Protein AF-A0A7W8JXX9-F1 (afdb_monomer_lite)

pLDDT: mean 83.26, std 14.9, range [37.09, 98.31]

Organism: NCBI:txid662880

InterPro domains:
  IPR000524 Transcription regulator HTH, GntR [PF00392] (3-64)
  IPR000524 Transcription regulator HTH, GntR [PS50949] (1-67)
  IPR000524 Transcription regulator HTH, GntR [SM00345] (5-64)
  IPR000524 Transcription regulator HTH, GntR [cd07377] (3-64)
  IPR008920 Transcription regulator FadR/GntR, C-terminal [G3DSA:1.20.120.530] (74-220)
  IPR008920 Transcription regulator FadR/GntR, C-terminal [SSF48008] (89-216)
  IPR011711 GntR, C-terminal [PF07729] (91-213)
  IPR011711 GntR, C-terminal [SM00895] (89-214)
  IPR036388 Winged helix-like DNA-binding domain superfamily [G3DSA:1.10.10.10] (1-64)
  IPR036390 Winged helix DNA-binding domain superfamily [SSF46785] (3-68)

Secondary structure (DSSP, 8-state):
-HHHHHHHHHHHHHTTSS-TTPEEPPHHHHHHHTTS-HHHHHHHHHHHHHTTSEEEETTTEEEEPP--SS-HHHHHHHS---SHHHHHHHHHHHHHHHHHHHHHHHHH--HHHHHHHHHHHHHHHTTTT-HHHHHHHHHHHHHHHHHHHT-HHHHHHHHHHHHHHHHHHHHHHHHHHHTTTHHHHHHHHHHHHHHHHHT-HHHHHHHHHHHHHHHHHTSHHHHHTT----------HHHHHHHHHHHHHHHGGGHHHHHHHHHHHTT--GGG--HHHHHHHHHHHHHHS-GGGHHHHHHHHHHHHHHHS--

Foldseek 3Di:
DLVVLLVVVLVCDVVVVDDAFDFDDALVVSCVVVVHDSVSVVSSLVVCVVLVQWDADVPPGIGGHPCPLLGSSLCVVLVQPPDLVSVVVLLVVVLVLLLLLLLLLLPQADPVLLVVLVVLLVQLVVCLPPLLSNLVSVLVNSLSSNVSSVDPVSSSVSSSCSNSVSLLSSLQSVVCSVVVVSVVLSVLSVQLSVCSVVSNSVSNSVSVVVNSVSSVLVCSSVVSNVDPPPLQAALAVVLVVLQLVLVCVQPNPCSVVLQQVLQVVVVHDNRSDHLSCLVPSLVSSLVVDDPVRNVVSVVSSVVSNCVRPND

Sequence (311 aa):
MGEHIARHIQGLLVSGQISPGDYLPSQRELAARYGTSVAAVREAISILSAAGVLDARPGRGTVVLPVSEQAPSINLWMGVVHNEAEALAFLDTRRLLEHYTIAHAVTNASAEQRAGLLRLLEKLRQTRAEPEAFVQADLQLHHAIAQAAGNPVVLRLLEALRIPLANVMRAAIGELMSQGHFDSVYAVHEEIVRSILNGDVPQATDAFDRMLAQTIEDGALGRALGRPEDAEPALGPEFSEDLHWNLTRLIGPMADVLIPETAAELGLDVGSMTRRHLSRYLPHLSHHLPAAKRDEWRALSELLLRRYAPD

Structure (mmCIF, N/CA/C/O backbone):
data_AF-A0A7W8JXX9-F1
#
_entry.id   AF-A0A7W8JXX9-F1
#
loop_
_atom_site.group_PDB
_atom_site.id
_atom_site.type_symbol
_atom_site.label_atom_id
_atom_site.label_alt_id
_atom_site.label_comp_id
_atom_site.label_asym_id
_atom_site.label_entity_id
_atom_site.label_seq_id
_atom_site.pdbx_PDB_ins_code
_atom_site.Cartn_x
_atom_site.Cartn_y
_atom_site.Cartn_z
_atom_site.occupancy
_atom_site.B_iso_or_equiv
_atom_site.auth_seq_id
_atom_site.auth_comp_id
_atom_site.auth_asym_id
_atom_site.auth_atom_id
_atom_site.pdbx_PDB_model_num
ATOM 1 N N . MET A 1 1 ? -5.031 -13.286 -27.630 1.00 71.50 1 MET A N 1
ATOM 2 C CA . MET A 1 1 ? -6.332 -12.967 -28.281 1.00 71.50 1 MET A CA 1
ATOM 3 C C . MET A 1 1 ? -7.478 -13.060 -27.272 1.00 71.50 1 MET A C 1
ATOM 5 O O . MET A 1 1 ? -8.281 -12.133 -27.231 1.00 71.50 1 MET A O 1
ATOM 9 N N . GLY A 1 2 ? -7.538 -14.097 -26.422 1.00 74.56 2 GLY A N 1
ATOM 10 C CA . GLY A 1 2 ? -8.542 -14.196 -25.355 1.00 74.56 2 GLY A CA 1
ATOM 11 C C . GLY A 1 2 ? -8.542 -13.024 -24.370 1.00 74.56 2 GLY A C 1
ATOM 12 O O . GLY A 1 2 ? -9.609 -12.525 -24.034 1.00 74.56 2 GLY A O 1
ATOM 13 N N . GLU A 1 3 ? -7.379 -12.481 -24.004 1.00 73.88 3 GLU A N 1
ATOM 14 C CA . GLU A 1 3 ? -7.282 -11.291 -23.136 1.00 73.88 3 GLU A CA 1
ATOM 15 C C . GLU A 1 3 ? -7.994 -10.047 -23.697 1.00 73.88 3 GLU A C 1
ATOM 17 O O . GLU A 1 3 ? -8.591 -9.271 -22.956 1.00 73.88 3 GLU A O 1
ATOM 22 N N . HIS A 1 4 ? -7.961 -9.837 -25.018 1.00 77.44 4 HIS A N 1
ATOM 23 C CA . HIS A 1 4 ? -8.657 -8.709 -25.646 1.00 77.44 4 HIS A CA 1
ATOM 24 C C . HIS A 1 4 ? -10.181 -8.886 -25.584 1.00 77.44 4 HIS A C 1
ATOM 26 O O . HIS A 1 4 ? -10.917 -7.939 -25.318 1.00 77.44 4 HIS A O 1
ATOM 32 N N . ILE A 1 5 ? -10.656 -10.117 -25.790 1.00 87.88 5 ILE A N 1
ATOM 33 C CA . ILE A 1 5 ? -12.078 -10.463 -25.693 1.00 87.88 5 ILE A CA 1
ATOM 34 C C . ILE A 1 5 ? -12.553 -10.328 -24.241 1.00 87.88 5 ILE A C 1
ATOM 36 O O . ILE A 1 5 ? -13.620 -9.766 -24.003 1.00 87.88 5 ILE A O 1
ATOM 40 N N . ALA A 1 6 ? -11.743 -10.775 -23.276 1.00 79.56 6 ALA A N 1
ATOM 41 C CA . ALA A 1 6 ? -12.022 -10.607 -21.855 1.00 79.56 6 ALA A CA 1
ATOM 42 C C . ALA A 1 6 ? -12.191 -9.121 -21.504 1.00 79.56 6 ALA A C 1
ATOM 44 O O . ALA A 1 6 ? -13.228 -8.750 -20.959 1.00 79.56 6 ALA A O 1
ATOM 45 N N . ARG A 1 7 ? -11.251 -8.262 -21.924 1.00 73.81 7 ARG A N 1
ATOM 46 C CA . ARG A 1 7 ? -11.337 -6.802 -21.734 1.00 73.81 7 ARG A CA 1
ATOM 47 C C . ARG A 1 7 ? -12.597 -6.190 -22.327 1.00 73.81 7 ARG A C 1
ATOM 49 O O . ARG A 1 7 ? -13.240 -5.359 -21.694 1.00 73.81 7 ARG A O 1
ATOM 56 N N . HIS A 1 8 ? -12.981 -6.605 -23.530 1.00 82.50 8 HIS A N 1
ATOM 57 C CA . HIS A 1 8 ? -14.197 -6.086 -24.142 1.00 82.50 8 HIS A CA 1
ATOM 58 C C . HIS A 1 8 ? -15.446 -6.477 -23.338 1.00 82.50 8 HIS A C 1
ATOM 60 O O . HIS A 1 8 ? -16.274 -5.618 -23.051 1.00 82.50 8 HIS A O 1
ATOM 66 N N . ILE A 1 9 ? -15.570 -7.744 -22.925 1.00 82.56 9 ILE A N 1
ATOM 67 C CA . ILE A 1 9 ? -16.696 -8.217 -22.099 1.00 82.56 9 ILE A CA 1
ATOM 68 C C . ILE A 1 9 ? -16.748 -7.461 -20.761 1.00 82.56 9 ILE A C 1
ATOM 70 O O . ILE A 1 9 ? -17.827 -7.081 -20.313 1.00 82.56 9 ILE A O 1
ATOM 74 N N . GLN A 1 10 ? -15.597 -7.169 -20.153 1.00 71.94 10 GLN A N 1
ATOM 75 C CA . GLN A 1 10 ? -15.519 -6.323 -18.957 1.00 71.94 10 GLN A CA 1
ATOM 76 C C . GLN A 1 10 ? -16.019 -4.900 -19.225 1.00 71.94 10 GLN A C 1
ATOM 78 O O . GLN A 1 10 ? -16.790 -4.364 -18.434 1.00 71.94 10 GLN A O 1
ATOM 83 N N . GLY A 1 11 ? -15.644 -4.301 -20.358 1.00 65.19 11 GLY A N 1
ATOM 84 C CA . GLY A 1 11 ? -16.142 -2.987 -20.770 1.00 65.19 11 GLY A CA 1
ATOM 85 C C . GLY A 1 11 ? -17.666 -2.945 -20.937 1.00 65.19 11 GLY A C 1
ATOM 86 O O . GLY A 1 11 ? -18.304 -1.960 -20.562 1.00 65.19 11 GLY A O 1
ATOM 87 N N . LEU A 1 12 ? -18.277 -4.029 -21.428 1.00 75.25 12 LEU A N 1
ATOM 88 C CA . LEU A 1 12 ? -19.738 -4.161 -21.510 1.00 75.25 12 LEU A CA 1
ATOM 89 C C . LEU A 1 12 ? -20.390 -4.175 -20.120 1.00 75.25 12 LEU A C 1
ATOM 91 O O . LEU A 1 12 ? -21.445 -3.573 -19.937 1.00 75.25 12 LEU A O 1
ATOM 95 N N . LEU A 1 13 ? -19.757 -4.823 -19.139 1.00 69.31 13 LEU A N 1
ATOM 96 C CA . LEU A 1 13 ? -20.237 -4.848 -17.755 1.00 69.31 13 LEU A CA 1
ATOM 97 C C . LEU A 1 13 ? -20.135 -3.462 -17.104 1.00 69.31 13 LEU A C 1
ATOM 99 O O . LEU A 1 13 ? -21.085 -2.994 -16.486 1.00 69.31 13 LEU A O 1
ATOM 103 N N . VAL A 1 14 ? -19.005 -2.774 -17.292 1.00 55.81 14 VAL A N 1
ATOM 104 C CA . VAL A 1 14 ? -18.769 -1.423 -16.747 1.00 55.81 14 VAL A CA 1
ATOM 105 C C . VAL A 1 14 ? -19.726 -0.396 -17.350 1.00 55.81 14 VAL A C 1
ATOM 107 O O . VAL A 1 14 ? -20.238 0.466 -16.642 1.00 55.81 14 VAL A O 1
ATOM 110 N N . SER A 1 15 ? -19.994 -0.493 -18.652 1.00 58.75 15 SER A N 1
ATOM 111 C CA . SER A 1 15 ? -20.947 0.387 -19.338 1.00 58.75 15 SER A CA 1
ATOM 112 C C . SER A 1 15 ? -22.416 0.046 -19.056 1.00 58.75 15 SER A C 1
ATOM 114 O O . SER A 1 15 ? -23.298 0.768 -19.518 1.00 58.75 15 SER A O 1
ATOM 116 N N . GLY A 1 16 ? -22.693 -1.035 -18.317 1.00 62.38 16 GLY A N 1
ATOM 117 C CA . GLY A 1 16 ? -24.047 -1.494 -18.004 1.00 62.38 16 GLY A CA 1
ATOM 118 C C . GLY A 1 16 ? -24.787 -2.138 -19.180 1.00 62.38 16 GLY A C 1
ATOM 119 O O . GLY A 1 16 ? -25.996 -2.336 -19.104 1.00 62.38 16 GLY A O 1
ATOM 120 N N . GLN A 1 17 ? -24.091 -2.468 -20.273 1.00 68.31 17 GLN A N 1
ATOM 121 C CA . GLN A 1 17 ? -24.675 -3.173 -21.422 1.00 68.31 17 GLN A CA 1
ATOM 122 C C . GLN A 1 17 ? -24.951 -4.651 -21.127 1.00 68.31 17 GLN A C 1
ATOM 124 O O . GLN A 1 17 ? -25.807 -5.256 -21.769 1.00 68.31 17 GLN A O 1
ATOM 129 N N . ILE A 1 18 ? -24.224 -5.222 -20.167 1.00 78.00 18 ILE A N 1
ATOM 130 C CA . ILE A 1 18 ? -24.543 -6.498 -19.527 1.00 78.00 18 ILE A CA 1
ATOM 131 C C . ILE A 1 18 ? -24.568 -6.278 -18.015 1.00 78.00 18 ILE A C 1
ATOM 133 O O . ILE A 1 18 ? -23.777 -5.499 -17.484 1.00 78.00 18 ILE A O 1
ATOM 137 N N . SER A 1 19 ? -25.481 -6.948 -17.329 1.00 78.94 19 SER A N 1
ATOM 138 C CA . SER A 1 19 ? -25.710 -6.828 -15.892 1.00 78.94 19 SER A CA 1
ATOM 139 C C . SER A 1 19 ? -25.450 -8.146 -15.175 1.00 78.94 19 SER A C 1
ATOM 141 O O . SER A 1 19 ? -25.528 -9.221 -15.774 1.00 78.94 19 SER A O 1
ATOM 143 N N . PRO A 1 20 ? -25.162 -8.111 -13.866 1.00 77.50 20 PRO A N 1
ATOM 144 C CA . PRO A 1 20 ? -25.130 -9.334 -13.094 1.00 77.50 20 PRO A CA 1
ATOM 145 C C . PRO A 1 20 ? -26.444 -10.112 -13.144 1.00 77.50 20 PRO A C 1
ATOM 147 O O . PRO A 1 20 ? -27.524 -9.538 -13.034 1.00 77.50 20 PRO A O 1
ATOM 150 N N . GLY A 1 21 ? -26.337 -11.431 -13.280 1.00 81.31 21 GLY A N 1
ATOM 151 C CA . GLY A 1 21 ? -27.455 -12.332 -13.549 1.00 81.31 21 GLY A CA 1
ATOM 152 C C . GLY A 1 21 ? -27.705 -12.585 -15.038 1.00 81.31 21 GLY A C 1
ATOM 153 O O . GLY A 1 21 ? -28.361 -13.576 -15.365 1.00 81.31 21 GLY A O 1
ATOM 154 N N . ASP A 1 22 ? -27.149 -11.766 -15.937 1.00 87.81 22 ASP A N 1
ATOM 155 C CA . ASP A 1 22 ? -27.291 -11.976 -17.377 1.00 87.81 22 ASP A CA 1
ATOM 156 C C . ASP A 1 22 ? -26.494 -13.192 -17.849 1.00 87.81 22 ASP A C 1
ATOM 158 O O . ASP A 1 22 ? -25.410 -13.504 -17.351 1.00 87.81 22 ASP A O 1
ATOM 162 N N . TYR A 1 23 ? -27.014 -13.863 -18.872 1.00 92.12 23 TYR A N 1
ATOM 163 C CA . TYR A 1 23 ? -26.292 -14.917 -19.572 1.00 92.12 23 TYR A CA 1
ATOM 164 C C . TYR A 1 23 ? -25.574 -14.338 -20.785 1.00 92.12 23 TYR A C 1
ATOM 166 O O . TYR A 1 23 ? -26.173 -13.650 -21.613 1.00 92.12 23 TYR A O 1
ATOM 174 N N . LEU A 1 24 ? -24.292 -14.670 -20.927 1.00 92.88 24 LEU A N 1
ATOM 175 C CA . LEU A 1 24 ? -23.568 -14.384 -22.155 1.00 92.88 24 LEU A CA 1
ATOM 176 C C . LEU A 1 24 ? -24.083 -15.271 -23.302 1.00 92.88 24 LEU A C 1
ATOM 178 O O . LEU A 1 24 ? -24.476 -16.421 -23.065 1.00 92.88 24 LEU A O 1
ATOM 182 N N . PRO A 1 25 ? -24.011 -14.785 -24.558 1.00 92.69 25 PRO A N 1
ATOM 183 C CA . PRO A 1 25 ? -24.185 -15.628 -25.733 1.00 92.69 25 PRO A CA 1
ATOM 184 C C . PRO A 1 25 ? -23.254 -16.846 -25.694 1.00 92.69 25 PRO A C 1
ATOM 186 O O . PRO A 1 25 ? -22.202 -16.843 -25.047 1.00 92.69 25 PRO A O 1
ATOM 189 N N . SER A 1 26 ? -23.614 -17.897 -26.424 1.00 93.06 26 SER A N 1
ATOM 190 C CA . SER A 1 26 ? -22.803 -19.112 -26.477 1.00 93.06 26 SER A CA 1
ATOM 191 C C . SER A 1 26 ? -21.389 -18.830 -27.005 1.00 93.06 26 SER A C 1
ATOM 193 O O . SER A 1 26 ? -21.168 -17.910 -27.793 1.00 93.06 26 SER A O 1
ATOM 195 N N . GLN A 1 27 ? -20.414 -19.674 -26.644 1.00 92.75 27 GLN A N 1
ATOM 196 C CA . GLN A 1 27 ? -19.022 -19.506 -27.098 1.00 92.75 27 GLN A CA 1
ATOM 197 C C . GLN A 1 27 ? -18.899 -19.428 -28.629 1.00 92.75 27 GLN A C 1
ATOM 199 O O . GLN A 1 27 ? -18.034 -18.726 -29.144 1.00 92.75 27 GLN A O 1
ATOM 204 N N . ARG A 1 28 ? -19.774 -20.133 -29.359 1.00 92.25 28 ARG A N 1
ATOM 205 C CA . ARG A 1 28 ? -19.828 -20.102 -30.829 1.00 92.25 28 ARG A CA 1
ATOM 206 C C . ARG A 1 28 ? -20.366 -18.775 -31.361 1.00 92.25 28 ARG A C 1
ATOM 208 O O . ARG A 1 28 ? -19.813 -18.249 -32.319 1.00 92.25 28 ARG A O 1
ATOM 215 N N . GLU A 1 29 ? -21.403 -18.224 -30.738 1.00 91.75 29 GLU A N 1
ATOM 216 C CA . GLU A 1 29 ? -21.955 -16.918 -31.118 1.00 91.75 29 GLU A CA 1
ATOM 217 C C . GLU A 1 29 ? -20.986 -15.786 -30.797 1.00 91.75 29 GLU A C 1
ATOM 219 O O . GLU A 1 29 ? -20.781 -14.909 -31.628 1.00 91.75 29 GLU A O 1
ATOM 224 N N . LEU A 1 30 ? -20.345 -15.821 -29.627 1.00 93.12 30 LEU A N 1
ATOM 225 C CA . LEU A 1 30 ? -19.293 -14.868 -29.276 1.00 93.12 30 LEU A CA 1
ATOM 226 C C . LEU A 1 30 ? -18.124 -14.957 -30.261 1.00 93.12 30 LEU A C 1
ATOM 228 O O . LEU A 1 30 ? -17.647 -13.929 -30.727 1.00 93.12 30 LEU A O 1
ATOM 232 N N . ALA A 1 31 ? -17.704 -16.168 -30.639 1.00 93.44 31 ALA A N 1
ATOM 233 C CA . ALA A 1 31 ? -16.638 -16.356 -31.620 1.00 93.44 31 ALA A CA 1
ATOM 234 C C . ALA A 1 31 ? -17.000 -15.731 -32.977 1.00 93.44 31 ALA A C 1
ATOM 236 O O . ALA A 1 31 ? -16.177 -15.036 -33.568 1.00 93.44 31 ALA A O 1
ATOM 237 N N . ALA A 1 32 ? -18.249 -15.903 -33.424 1.00 92.81 32 ALA A N 1
ATOM 238 C CA . ALA A 1 32 ? -18.755 -15.272 -34.639 1.00 92.81 32 ALA A CA 1
ATOM 239 C C . ALA A 1 32 ? -18.818 -13.737 -34.523 1.00 92.81 32 ALA A C 1
ATOM 241 O O . ALA A 1 32 ? -18.376 -13.043 -35.433 1.00 92.81 32 ALA A O 1
ATOM 242 N N . ARG A 1 33 ? -19.308 -13.200 -33.395 1.00 91.44 33 ARG A N 1
ATOM 243 C CA . ARG A 1 33 ? -19.400 -11.748 -33.148 1.00 91.44 33 ARG A CA 1
ATOM 244 C C . ARG A 1 33 ? -18.032 -11.071 -33.110 1.00 91.44 33 ARG A C 1
ATOM 246 O O . ARG A 1 33 ? -17.887 -9.976 -33.637 1.00 91.44 33 ARG A O 1
ATOM 253 N N . TYR A 1 34 ? -17.042 -11.721 -32.504 1.00 87.56 34 TYR A N 1
ATOM 254 C CA . TYR A 1 34 ? -15.677 -11.202 -32.405 1.00 87.56 34 TYR A CA 1
ATOM 255 C C . TYR A 1 34 ? -14.788 -11.576 -33.600 1.00 87.56 34 TYR A C 1
ATOM 257 O O . TYR A 1 34 ? -13.618 -11.201 -33.611 1.00 87.56 34 TYR A O 1
ATOM 265 N N . GLY A 1 35 ? -15.298 -12.328 -34.583 1.00 91.19 35 GLY A N 1
ATOM 266 C CA . GLY A 1 35 ? -14.515 -12.774 -35.740 1.00 91.19 35 GLY A CA 1
ATOM 267 C C . GLY A 1 35 ? -13.288 -13.610 -35.356 1.00 91.19 35 GLY A C 1
ATOM 268 O O . GLY A 1 35 ? -12.218 -13.446 -35.935 1.00 91.19 35 GLY A O 1
ATOM 269 N N . THR A 1 36 ? -13.411 -14.470 -34.342 1.00 92.75 36 THR A N 1
ATOM 270 C CA . THR A 1 36 ? -12.286 -15.193 -33.723 1.00 92.75 36 THR A CA 1
ATOM 271 C C . THR A 1 36 ? -12.588 -16.681 -33.518 1.00 92.75 36 THR A C 1
ATOM 273 O O . THR A 1 36 ? -13.659 -17.173 -33.869 1.00 92.75 36 THR A O 1
ATOM 276 N N . SER A 1 37 ? -11.636 -17.434 -32.961 1.00 93.62 37 SER A N 1
ATOM 277 C CA . SER A 1 37 ? -11.814 -18.860 -32.680 1.00 93.62 37 SER A CA 1
ATOM 278 C C . SER A 1 37 ? -12.586 -19.097 -31.376 1.00 93.62 37 SER A C 1
ATOM 280 O O . SER A 1 37 ? -12.471 -18.352 -30.403 1.00 93.62 37 SER A O 1
ATOM 282 N N . VAL A 1 38 ? -13.327 -20.209 -31.310 1.00 93.62 38 V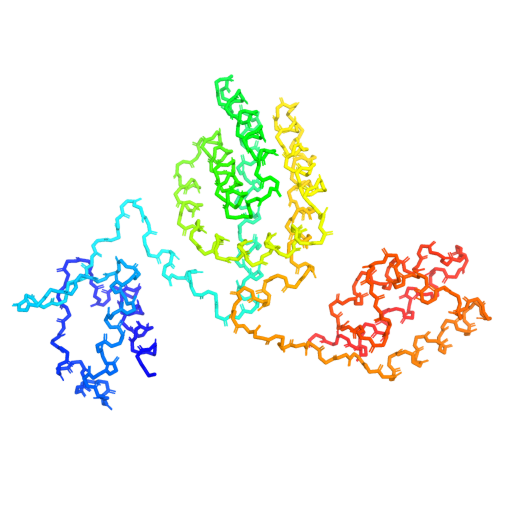AL A N 1
ATOM 283 C CA . VAL A 1 38 ? -13.994 -20.658 -30.069 1.00 93.62 38 VAL A CA 1
ATOM 284 C C . VAL A 1 38 ? -12.978 -20.894 -28.942 1.00 93.62 38 VAL A C 1
ATOM 286 O O . VAL A 1 38 ? -13.302 -20.703 -27.773 1.00 93.62 38 VAL A O 1
ATOM 289 N N . ALA A 1 39 ? -11.740 -21.268 -29.279 1.00 91.75 39 ALA A N 1
ATOM 290 C CA . ALA A 1 39 ? -10.662 -21.430 -28.308 1.00 91.75 39 ALA A CA 1
ATOM 291 C C . ALA A 1 39 ? -10.275 -20.097 -27.642 1.00 91.75 39 ALA A C 1
ATOM 293 O O . ALA A 1 39 ? -10.163 -20.055 -26.421 1.00 91.75 39 ALA A O 1
ATOM 294 N N . ALA A 1 40 ? -10.167 -19.004 -28.406 1.00 89.00 40 ALA A N 1
ATOM 295 C CA . ALA A 1 40 ? -9.877 -17.675 -27.858 1.00 89.00 40 ALA A CA 1
ATOM 296 C C . ALA A 1 40 ? -11.021 -17.144 -26.974 1.00 89.00 40 ALA A C 1
ATOM 298 O O . ALA A 1 40 ? -10.784 -16.517 -25.946 1.00 89.00 40 ALA A O 1
ATOM 299 N N . VAL A 1 41 ? -12.277 -17.436 -27.327 1.00 94.88 41 VAL A N 1
ATOM 300 C CA . VAL A 1 41 ? -13.429 -17.113 -26.466 1.00 94.88 41 VAL A CA 1
ATOM 301 C C . VAL A 1 41 ? -13.415 -17.942 -25.183 1.00 94.88 41 VAL A C 1
ATOM 303 O O . VAL A 1 41 ? -13.722 -17.428 -24.111 1.00 94.88 41 VAL A O 1
ATOM 306 N N . ARG A 1 42 ? -13.049 -19.226 -25.265 1.00 92.38 42 ARG A N 1
ATOM 307 C CA . ARG A 1 42 ? -12.919 -20.084 -24.083 1.00 92.38 42 ARG A CA 1
ATOM 308 C C . ARG A 1 42 ? -11.817 -19.588 -23.149 1.00 92.38 42 ARG A C 1
ATOM 310 O O . ARG A 1 42 ? -12.028 -19.589 -21.943 1.00 92.38 42 ARG A O 1
ATOM 317 N N . GLU A 1 43 ? -10.692 -19.144 -23.701 1.00 89.38 43 GLU A N 1
ATOM 318 C CA . GLU A 1 43 ? -9.616 -18.482 -22.957 1.00 89.38 43 GLU A CA 1
ATOM 319 C C . GLU A 1 43 ? -10.148 -17.235 -22.231 1.00 89.38 43 GLU A C 1
ATOM 321 O O . GLU A 1 43 ? -9.991 -17.127 -21.019 1.00 89.38 43 GLU A O 1
ATOM 326 N N . ALA A 1 44 ? -10.884 -16.361 -22.926 1.00 89.69 44 ALA A N 1
ATOM 327 C CA . ALA A 1 44 ? -11.494 -15.172 -22.326 1.00 89.69 44 ALA A CA 1
ATOM 328 C C . ALA A 1 44 ? -12.459 -15.501 -21.174 1.00 89.69 44 ALA A C 1
ATOM 330 O O . ALA A 1 44 ? -12.383 -14.902 -20.103 1.00 89.69 44 ALA A O 1
ATOM 331 N N . ILE A 1 45 ? -13.349 -16.478 -21.371 1.00 91.75 45 ILE A N 1
ATOM 332 C CA . ILE A 1 45 ? -14.280 -16.930 -20.329 1.00 91.75 45 ILE A CA 1
ATOM 333 C C . ILE A 1 45 ? -13.514 -17.536 -19.153 1.00 91.75 45 ILE A C 1
ATOM 335 O O . ILE A 1 45 ? -13.860 -17.261 -18.013 1.00 91.75 45 ILE A O 1
ATOM 339 N N . SER A 1 46 ? -12.460 -18.315 -19.407 1.00 84.12 46 SER A N 1
ATOM 340 C CA . SER A 1 46 ? -11.630 -18.895 -18.349 1.00 84.12 46 SER A CA 1
ATOM 341 C C . SER A 1 46 ? -10.949 -17.818 -17.506 1.00 84.12 46 SER A C 1
ATOM 343 O O . SER A 1 46 ? -10.951 -17.930 -16.283 1.00 84.12 46 SER A O 1
ATOM 345 N N . ILE A 1 47 ? -10.410 -16.769 -18.137 1.00 78.06 47 ILE A N 1
ATOM 346 C CA . ILE A 1 47 ? -9.810 -15.615 -17.450 1.00 78.06 47 ILE A CA 1
ATOM 347 C C . ILE A 1 47 ? -10.852 -14.944 -16.544 1.00 78.06 47 ILE A C 1
ATOM 349 O O . ILE A 1 47 ? -10.610 -14.729 -15.359 1.00 78.06 47 ILE A O 1
ATOM 353 N N . LEU A 1 48 ? -12.044 -14.665 -17.077 1.00 78.44 48 LEU A N 1
ATOM 354 C CA . LEU A 1 48 ? -13.108 -13.985 -16.335 1.00 78.44 48 LEU A CA 1
ATOM 355 C C . LEU A 1 48 ? -13.753 -14.860 -15.251 1.00 78.44 48 LEU A C 1
ATOM 357 O O . LEU A 1 48 ? -14.192 -14.341 -14.226 1.00 78.44 48 LEU A O 1
ATOM 361 N N . SER A 1 49 ? -13.791 -16.178 -15.438 1.00 80.56 49 SER A N 1
ATOM 362 C CA . SER A 1 49 ? -14.230 -17.119 -14.408 1.00 80.56 49 SER A CA 1
ATOM 363 C C . SER A 1 49 ? -13.209 -17.274 -13.290 1.00 80.56 49 SER A C 1
ATOM 365 O O . SER A 1 49 ? -13.597 -17.281 -12.126 1.00 80.56 49 SER A O 1
ATOM 367 N N . ALA A 1 50 ? -11.913 -17.314 -13.611 1.00 70.00 50 ALA A N 1
ATOM 368 C CA . ALA A 1 50 ? -10.854 -17.263 -12.604 1.00 70.00 50 ALA A CA 1
ATOM 369 C C . ALA A 1 50 ? -10.901 -15.950 -11.800 1.00 70.00 50 ALA A C 1
ATOM 371 O O . ALA A 1 50 ? -10.638 -15.952 -10.601 1.00 70.00 50 ALA A O 1
ATOM 372 N N . ALA A 1 51 ? -11.308 -14.852 -12.443 1.00 58.62 51 ALA A N 1
ATOM 373 C CA . ALA A 1 51 ? -11.511 -13.552 -11.810 1.00 58.62 51 ALA A CA 1
ATOM 374 C C . ALA A 1 51 ? -12.848 -13.414 -11.046 1.00 58.62 51 ALA A C 1
ATOM 376 O O . ALA A 1 51 ? -13.140 -12.340 -10.526 1.00 58.62 51 ALA A O 1
ATOM 377 N N . GLY A 1 52 ? -13.685 -14.458 -10.989 1.00 67.94 52 GLY A N 1
ATOM 378 C CA . GLY A 1 52 ? -14.963 -14.425 -10.266 1.00 67.94 52 GLY A CA 1
ATOM 379 C C . GLY A 1 52 ? -16.036 -13.526 -10.892 1.00 67.94 52 GLY A C 1
ATOM 380 O O . GLY A 1 52 ? -16.998 -13.160 -10.223 1.00 67.94 52 GLY A O 1
ATOM 381 N N . VAL A 1 53 ? -15.888 -13.166 -12.169 1.00 74.06 53 VAL A N 1
ATOM 382 C CA . VAL A 1 53 ? -16.832 -12.312 -12.916 1.00 74.06 53 VAL A CA 1
ATOM 383 C C . VAL A 1 53 ? -17.906 -13.147 -13.594 1.00 74.06 53 VAL A C 1
ATOM 385 O O . VAL A 1 53 ? -19.055 -12.724 -13.709 1.00 74.06 53 VAL A O 1
ATOM 388 N N . LEU A 1 54 ? -17.527 -14.334 -14.064 1.00 86.44 54 LEU A N 1
ATOM 389 C CA . LEU A 1 54 ? -18.401 -15.242 -14.791 1.00 86.44 54 LEU A CA 1
ATOM 390 C C . LEU A 1 54 ? -18.417 -16.618 -14.130 1.00 86.44 54 LEU A C 1
ATOM 392 O O . LEU A 1 54 ? -17.369 -17.149 -13.775 1.00 86.44 54 LEU A O 1
ATOM 396 N N . ASP A 1 55 ? -19.575 -17.260 -14.084 1.00 85.25 55 ASP A N 1
ATOM 397 C CA . ASP A 1 55 ? -19.681 -18.691 -13.790 1.00 85.25 55 ASP A CA 1
ATOM 398 C C . ASP A 1 55 ? -20.036 -19.435 -15.081 1.00 85.25 55 ASP A C 1
ATOM 400 O O . ASP A 1 55 ? -21.126 -19.283 -15.641 1.00 85.25 55 ASP A O 1
ATOM 404 N N . ALA A 1 56 ? -19.074 -20.200 -15.597 1.00 87.12 56 ALA A N 1
ATOM 405 C CA . ALA A 1 56 ? -19.228 -20.998 -16.803 1.00 87.12 56 ALA A CA 1
ATOM 406 C C . ALA A 1 56 ? -19.505 -22.458 -16.433 1.00 87.12 56 ALA A C 1
ATOM 408 O O . ALA A 1 56 ? -18.602 -23.197 -16.038 1.00 87.12 56 ALA A O 1
ATOM 409 N N . ARG A 1 57 ? -20.751 -22.906 -16.627 1.00 80.38 57 ARG A N 1
ATOM 410 C CA . ARG A 1 57 ? -21.160 -24.285 -16.328 1.00 80.38 57 ARG A CA 1
ATOM 411 C C . ARG A 1 57 ? -21.439 -25.071 -17.609 1.00 80.38 57 ARG A C 1
ATOM 413 O O . ARG A 1 57 ? -22.247 -24.624 -18.433 1.00 80.38 57 ARG A O 1
ATOM 420 N N . PRO A 1 58 ? -20.851 -26.272 -17.778 1.00 74.88 58 PRO A N 1
ATOM 421 C CA . PRO A 1 58 ? -21.174 -27.146 -18.900 1.00 74.88 58 PRO A CA 1
ATOM 422 C C . PRO A 1 58 ? -22.689 -27.360 -19.024 1.00 74.88 58 PRO A C 1
ATOM 424 O O . PRO A 1 58 ? -23.358 -27.725 -18.061 1.00 74.88 58 PRO A O 1
ATOM 427 N N . GLY A 1 59 ? -23.240 -27.081 -20.207 1.00 75.00 59 GLY A N 1
ATOM 428 C CA . GLY A 1 59 ? -24.664 -27.267 -20.509 1.00 75.00 59 GLY A CA 1
ATOM 429 C C . GLY A 1 59 ? -25.630 -26.218 -19.940 1.00 75.00 59 GLY A C 1
ATOM 430 O O . GLY A 1 59 ? -26.804 -26.265 -20.288 1.00 75.00 59 GLY A O 1
ATOM 431 N N . ARG A 1 60 ? -25.176 -25.265 -19.110 1.00 78.12 60 ARG A N 1
ATOM 432 C CA . ARG A 1 60 ? -26.030 -24.185 -18.563 1.00 78.12 60 ARG A CA 1
ATOM 433 C C . ARG A 1 60 ? -25.663 -22.791 -19.073 1.00 78.12 60 ARG A C 1
ATOM 435 O O . ARG A 1 60 ? -26.398 -21.850 -18.811 1.00 78.12 60 ARG A O 1
ATOM 442 N N . GLY A 1 61 ? -24.567 -22.670 -19.820 1.00 87.44 61 GLY A N 1
ATOM 443 C CA . GLY A 1 61 ? -24.088 -21.394 -20.344 1.00 87.44 61 GLY A CA 1
ATOM 444 C C . GLY A 1 61 ? -23.146 -20.683 -19.374 1.00 87.44 61 GLY A C 1
ATOM 445 O O . GLY A 1 61 ? -22.643 -21.280 -18.419 1.00 87.44 61 GLY A O 1
ATOM 446 N N . THR A 1 62 ? -22.876 -19.415 -19.664 1.00 91.44 62 THR A N 1
ATOM 447 C CA . THR A 1 62 ? -21.977 -18.566 -18.880 1.00 91.44 62 THR A CA 1
ATOM 448 C C . THR A 1 62 ? -22.782 -17.402 -18.326 1.00 91.44 62 THR A C 1
ATOM 450 O O . THR A 1 62 ? -23.330 -16.631 -19.108 1.00 91.44 62 THR A O 1
ATOM 453 N N . VAL A 1 63 ? -22.877 -17.300 -17.001 1.00 91.06 63 VAL A N 1
ATOM 454 C CA . VAL A 1 63 ? -23.656 -16.261 -16.310 1.00 91.06 63 VAL A CA 1
ATOM 455 C C . VAL A 1 63 ? -22.729 -15.214 -15.702 1.00 91.06 63 VAL A C 1
ATOM 457 O O . VAL A 1 63 ? -21.670 -15.557 -15.174 1.00 91.06 63 VAL A O 1
ATOM 460 N N . VAL A 1 64 ? -23.124 -13.946 -15.780 1.00 86.12 64 VAL A N 1
ATOM 461 C CA . VAL A 1 64 ? -22.456 -12.833 -15.105 1.00 86.12 64 VAL A CA 1
ATOM 462 C C . VAL A 1 64 ? -22.780 -12.911 -13.620 1.00 86.12 64 VAL A C 1
ATOM 464 O O . VAL A 1 64 ? -23.945 -12.896 -13.224 1.00 86.12 64 VAL A O 1
ATOM 467 N N . LEU A 1 65 ? -21.755 -13.017 -12.783 1.00 76.38 65 LEU A N 1
ATOM 468 C CA . LEU A 1 65 ? -21.941 -13.097 -11.343 1.00 76.38 65 LEU A CA 1
ATOM 469 C C . LEU A 1 65 ? -22.278 -11.714 -10.760 1.00 76.38 65 LEU A C 1
ATOM 471 O O . LEU A 1 65 ? -21.741 -10.707 -11.230 1.00 76.38 65 LEU A O 1
ATOM 475 N N . PRO A 1 66 ? -23.155 -11.634 -9.735 1.00 61.12 66 PRO A N 1
ATOM 476 C CA . PRO A 1 66 ? -23.267 -10.439 -8.904 1.00 61.12 66 PRO A CA 1
ATOM 477 C C . PRO A 1 66 ? -21.885 -10.043 -8.418 1.00 61.12 66 PRO A C 1
ATOM 479 O O . PRO A 1 66 ? -21.112 -10.891 -7.970 1.00 61.12 66 PRO A O 1
ATOM 482 N N . VAL A 1 67 ? -21.595 -8.743 -8.504 1.00 54.78 67 VAL A N 1
ATOM 483 C CA . VAL A 1 67 ? -20.513 -8.137 -7.733 1.00 54.78 67 VAL A CA 1
ATOM 484 C C . VAL A 1 67 ? -20.811 -8.529 -6.292 1.00 54.78 67 VAL A C 1
ATOM 486 O O . VAL A 1 67 ? -21.783 -8.043 -5.713 1.00 54.78 67 VAL A O 1
ATOM 489 N N . SER A 1 68 ? -20.086 -9.510 -5.757 1.00 43.41 68 SER A N 1
ATOM 490 C CA . SER A 1 68 ? -20.327 -9.948 -4.390 1.00 43.41 68 SER A CA 1
ATOM 491 C C . SER A 1 68 ? -20.092 -8.759 -3.456 1.00 43.41 68 SER A C 1
ATOM 493 O O . SER A 1 68 ? -19.364 -7.822 -3.792 1.00 43.41 68 SER A O 1
ATOM 495 N N . GLU A 1 69 ? -20.655 -8.806 -2.249 1.00 42.22 69 GLU A N 1
ATOM 496 C CA . GLU A 1 69 ? -20.267 -7.878 -1.176 1.00 42.22 69 GLU A CA 1
ATOM 497 C C . GLU A 1 69 ? -18.744 -7.913 -0.903 1.00 42.22 69 GLU A C 1
ATOM 499 O O . GLU A 1 69 ? -18.209 -6.992 -0.298 1.00 42.22 69 GLU A O 1
ATOM 504 N N . GLN A 1 70 ? -18.031 -8.921 -1.428 1.00 43.25 70 GLN A N 1
ATOM 505 C CA . GLN A 1 70 ? -16.573 -8.989 -1.546 1.00 43.25 70 GLN A CA 1
ATOM 506 C C . GLN A 1 70 ? -16.100 -8.504 -2.934 1.00 43.25 70 GLN A C 1
ATOM 508 O O . GLN A 1 70 ? -15.518 -9.257 -3.709 1.00 43.25 70 GLN A O 1
ATOM 513 N N . ALA A 1 71 ? -16.405 -7.245 -3.248 1.00 46.00 71 ALA A N 1
ATOM 514 C CA . ALA A 1 71 ? -15.998 -6.444 -4.409 1.00 46.00 71 ALA A CA 1
ATOM 515 C C . ALA A 1 71 ? -15.062 -7.098 -5.468 1.00 46.00 71 ALA A C 1
ATOM 517 O O . ALA A 1 71 ? -13.856 -6.833 -5.484 1.00 46.00 71 ALA A O 1
ATOM 518 N N . PRO A 1 72 ? -15.591 -7.857 -6.448 1.00 42.81 72 PRO A N 1
ATOM 519 C CA . PRO A 1 72 ? -14.809 -8.323 -7.596 1.00 42.81 72 PRO A CA 1
ATOM 520 C C . PRO A 1 72 ? -14.666 -7.256 -8.696 1.00 42.81 72 PRO A C 1
ATOM 522 O O . PRO A 1 72 ? -13.753 -7.336 -9.507 1.00 42.81 72 PRO A O 1
ATOM 525 N N . SER A 1 73 ? -15.534 -6.234 -8.743 1.00 46.22 73 SER A N 1
ATOM 526 C CA . SER A 1 73 ? -15.582 -5.272 -9.860 1.00 46.22 73 SER A CA 1
ATOM 527 C C . SER A 1 73 ? -14.422 -4.271 -9.878 1.00 46.22 73 SER A C 1
ATOM 529 O O . SER A 1 73 ? -13.914 -3.972 -10.954 1.00 46.22 73 SER A O 1
ATOM 531 N N . ILE A 1 74 ? -13.945 -3.803 -8.718 1.00 45.06 74 ILE A N 1
ATOM 532 C CA . ILE A 1 74 ? -12.717 -2.990 -8.637 1.00 45.06 74 ILE A CA 1
ATOM 533 C C . ILE A 1 74 ? -11.462 -3.860 -8.736 1.00 45.06 74 ILE A C 1
ATOM 535 O O . ILE A 1 74 ? -10.507 -3.445 -9.378 1.00 45.06 74 ILE A O 1
ATOM 539 N N . ASN A 1 75 ? -11.477 -5.089 -8.206 1.00 43.19 75 ASN A N 1
ATOM 540 C CA . ASN A 1 75 ? -10.405 -6.059 -8.448 1.00 43.19 75 ASN A CA 1
ATOM 541 C C . ASN A 1 75 ? -10.249 -6.364 -9.948 1.00 43.19 75 ASN A C 1
ATOM 543 O O . ASN A 1 75 ? -9.170 -6.714 -10.390 1.00 43.19 75 ASN A O 1
ATOM 547 N N . LEU A 1 76 ? -11.297 -6.197 -10.754 1.00 42.38 76 LEU A N 1
ATOM 548 C CA . LEU A 1 76 ? -11.235 -6.333 -12.207 1.00 42.38 76 LEU A CA 1
ATOM 549 C C . LEU A 1 76 ? -10.721 -5.071 -12.915 1.00 42.38 76 LEU A C 1
ATOM 551 O O . LEU A 1 76 ? -10.054 -5.174 -13.937 1.00 42.38 76 LEU A O 1
ATOM 555 N N . TRP A 1 77 ? -11.042 -3.898 -12.362 1.00 42.75 77 TRP A N 1
ATOM 556 C CA . TRP A 1 77 ? -10.622 -2.585 -12.864 1.00 42.75 77 TRP A CA 1
ATOM 557 C C . TRP A 1 77 ? -9.169 -2.245 -12.489 1.00 42.75 77 TRP A C 1
ATOM 559 O O . TRP A 1 77 ? -8.497 -1.544 -13.230 1.00 42.75 77 TRP A O 1
ATOM 569 N N . MET A 1 78 ? -8.692 -2.753 -11.347 1.00 43.88 78 MET A N 1
ATOM 570 C CA . MET A 1 78 ? -7.372 -2.472 -10.758 1.00 43.88 78 MET A CA 1
ATOM 571 C C . MET A 1 78 ? -6.480 -3.721 -10.644 1.00 43.88 78 MET A C 1
ATOM 573 O O . MET A 1 78 ? -5.281 -3.597 -10.425 1.00 43.88 78 MET A O 1
ATOM 577 N N . GLY A 1 79 ? -7.033 -4.934 -10.776 1.00 42.97 79 GLY A N 1
ATOM 578 C CA . GLY A 1 79 ? -6.279 -6.201 -10.728 1.00 42.97 79 GLY A CA 1
ATOM 579 C C . GLY A 1 79 ? -5.487 -6.512 -11.984 1.00 42.97 79 GLY A C 1
ATOM 580 O O . GLY A 1 79 ? -4.707 -7.462 -11.983 1.00 42.97 79 GLY A O 1
ATOM 581 N N . VAL A 1 80 ? -5.644 -5.701 -13.027 1.00 48.16 80 VAL A N 1
ATOM 582 C CA . VAL A 1 80 ? -4.695 -5.656 -14.129 1.00 48.16 80 VAL A CA 1
ATOM 583 C C . VAL A 1 80 ? -4.125 -4.252 -14.166 1.00 48.16 80 VAL A C 1
ATOM 585 O O . VAL A 1 80 ? -4.561 -3.409 -14.935 1.00 48.16 80 VAL A O 1
ATOM 588 N N . VAL A 1 81 ? -3.148 -3.989 -13.304 1.00 52.38 81 VAL A N 1
ATOM 589 C CA . VAL A 1 81 ? -2.210 -2.922 -13.624 1.00 52.38 81 VAL A CA 1
ATOM 590 C C . VAL A 1 81 ? -1.540 -3.332 -14.937 1.00 52.38 81 VAL A C 1
ATOM 592 O O . VAL A 1 81 ? -0.864 -4.360 -14.996 1.00 52.38 81 VAL A O 1
ATOM 595 N N . HIS A 1 82 ? -1.745 -2.561 -15.999 1.00 52.50 82 HIS A N 1
ATOM 596 C CA . HIS A 1 82 ? -1.221 -2.908 -17.320 1.00 52.50 82 HIS A CA 1
ATOM 597 C C . HIS A 1 82 ? 0.190 -2.374 -17.551 1.00 52.50 82 HIS A C 1
ATOM 599 O O . HIS A 1 82 ? 0.937 -2.888 -18.387 1.00 52.50 82 HIS A O 1
ATOM 605 N N . ASN A 1 83 ? 0.543 -1.308 -16.844 1.00 58.16 83 ASN A N 1
ATOM 606 C CA . ASN A 1 83 ? 1.816 -0.629 -16.974 1.00 58.16 83 ASN A CA 1
ATOM 607 C C . ASN A 1 83 ? 2.212 0.024 -15.650 1.00 58.16 83 ASN A C 1
ATOM 609 O O . ASN A 1 83 ? 1.424 0.149 -14.718 1.00 58.16 83 ASN A O 1
ATOM 613 N N . GLU A 1 84 ? 3.459 0.452 -15.577 1.00 67.19 84 GLU A N 1
ATOM 614 C CA . GLU A 1 84 ? 3.997 1.034 -14.361 1.00 67.19 84 GLU A CA 1
ATOM 615 C C . GLU A 1 84 ? 3.325 2.346 -13.950 1.00 67.19 84 GLU A C 1
ATOM 617 O O . GLU A 1 84 ? 3.098 2.549 -12.763 1.00 67.19 84 GLU A O 1
ATOM 622 N N . ALA A 1 85 ? 2.941 3.200 -14.904 1.00 69.19 85 ALA A N 1
ATOM 623 C CA . ALA A 1 85 ? 2.237 4.442 -14.593 1.00 69.19 85 ALA A CA 1
ATOM 624 C C . ALA A 1 85 ? 0.893 4.166 -13.896 1.00 69.19 85 ALA A C 1
ATOM 626 O O . ALA A 1 85 ? 0.539 4.847 -12.937 1.00 69.19 85 ALA A O 1
ATOM 627 N N . GLU A 1 86 ? 0.177 3.122 -14.317 1.00 68.81 86 GLU A N 1
ATOM 628 C CA . GLU A 1 86 ? -1.039 2.657 -13.648 1.00 68.81 86 GLU A CA 1
ATOM 629 C C . GLU A 1 86 ? -0.761 2.061 -12.260 1.00 68.81 86 GLU A C 1
ATOM 631 O O . GLU A 1 86 ? -1.549 2.306 -11.351 1.00 68.81 86 GLU A O 1
ATOM 636 N N . ALA A 1 87 ? 0.346 1.334 -12.042 1.00 73.50 87 ALA A N 1
ATOM 637 C CA . ALA A 1 87 ? 0.692 0.866 -10.691 1.00 73.50 87 ALA A CA 1
ATOM 638 C C . ALA A 1 87 ? 1.075 2.026 -9.773 1.00 73.50 87 ALA A C 1
ATOM 640 O O . ALA A 1 87 ? 0.703 2.020 -8.603 1.00 73.50 87 ALA A O 1
ATOM 641 N N . LEU A 1 88 ? 1.802 3.020 -10.281 1.00 77.44 88 LEU A N 1
ATOM 642 C CA . LEU A 1 88 ? 2.143 4.216 -9.517 1.00 77.44 88 LEU A CA 1
ATOM 643 C C . LEU A 1 88 ? 0.879 5.002 -9.159 1.00 77.44 88 LEU A C 1
ATOM 645 O O . LEU A 1 88 ? 0.697 5.353 -7.998 1.00 77.44 88 LEU A O 1
ATOM 649 N N . ALA A 1 89 ? -0.044 5.190 -10.106 1.00 78.44 89 ALA A N 1
ATOM 650 C CA . ALA A 1 89 ? -1.342 5.814 -9.843 1.00 78.44 89 ALA A CA 1
ATOM 651 C C . ALA A 1 89 ? -2.201 4.996 -8.856 1.00 78.44 89 ALA A C 1
ATOM 653 O O . ALA A 1 89 ? -2.890 5.559 -8.000 1.00 78.44 89 ALA A O 1
ATOM 654 N N . PHE A 1 90 ? -2.140 3.663 -8.936 1.00 80.12 90 PHE A N 1
ATOM 655 C CA . PHE A 1 90 ? -2.769 2.758 -7.975 1.00 80.12 90 PHE A CA 1
ATOM 656 C C . PHE A 1 90 ? -2.191 2.951 -6.568 1.00 80.12 90 PHE A C 1
ATOM 658 O O . PHE A 1 90 ? -2.949 3.091 -5.607 1.00 80.12 90 PHE A O 1
ATOM 665 N N . LEU A 1 91 ? -0.863 2.986 -6.438 1.00 83.44 91 LEU A N 1
ATOM 666 C CA . LEU A 1 91 ? -0.184 3.186 -5.160 1.00 83.44 91 LEU A CA 1
ATOM 667 C C . LEU A 1 91 ? -0.426 4.587 -4.590 1.00 83.44 91 LEU A C 1
ATOM 669 O O . LEU A 1 91 ? -0.630 4.710 -3.385 1.00 83.44 91 LEU A O 1
ATOM 673 N N . ASP A 1 92 ? -0.500 5.619 -5.427 1.00 85.69 92 ASP A N 1
ATOM 674 C CA . ASP A 1 92 ? -0.863 6.976 -5.001 1.00 85.69 92 ASP A CA 1
ATOM 675 C C . ASP A 1 92 ? -2.317 7.044 -4.502 1.00 85.69 92 ASP A C 1
ATOM 677 O O . ASP A 1 92 ? -2.610 7.582 -3.432 1.00 85.69 92 ASP A O 1
ATOM 681 N N . THR A 1 93 ? -3.240 6.370 -5.194 1.00 87.00 93 THR A N 1
ATOM 682 C CA . THR A 1 93 ? -4.624 6.219 -4.715 1.00 87.00 93 THR A CA 1
ATOM 683 C C . THR A 1 93 ? -4.661 5.484 -3.373 1.00 87.00 93 THR A C 1
ATOM 685 O O . THR A 1 93 ? -5.367 5.891 -2.446 1.00 87.00 93 THR A O 1
ATOM 688 N N . ARG A 1 94 ? -3.882 4.404 -3.236 1.00 88.56 94 ARG A N 1
ATOM 689 C CA . ARG A 1 94 ? -3.765 3.637 -1.991 1.00 88.56 94 ARG A CA 1
ATOM 690 C C . ARG A 1 94 ? -3.211 4.499 -0.857 1.00 88.56 94 ARG A C 1
ATOM 692 O O . ARG A 1 94 ? -3.732 4.402 0.252 1.00 88.56 94 ARG A O 1
ATOM 699 N N . ARG A 1 95 ? -2.224 5.353 -1.141 1.00 92.88 95 ARG A N 1
ATOM 700 C CA . ARG A 1 95 ? -1.622 6.300 -0.196 1.00 92.88 95 ARG A CA 1
ATOM 701 C C . ARG A 1 95 ? -2.652 7.262 0.379 1.00 92.88 95 ARG A C 1
ATOM 703 O O . ARG A 1 95 ? -2.745 7.386 1.596 1.00 92.88 95 ARG A O 1
ATOM 710 N N . LEU A 1 96 ? -3.480 7.874 -0.468 1.00 94.38 96 LEU A N 1
ATOM 711 C CA . LEU A 1 96 ? -4.547 8.777 -0.018 1.00 94.38 96 LEU A CA 1
ATOM 712 C C . LEU A 1 96 ? -5.542 8.077 0.921 1.00 94.38 96 LEU A C 1
ATOM 714 O O . LEU A 1 96 ? -5.960 8.647 1.931 1.00 94.38 96 LEU A O 1
ATOM 718 N N . LEU A 1 97 ? -5.908 6.831 0.607 1.00 95.44 97 LEU A N 1
ATOM 719 C CA . LEU A 1 97 ? -6.803 6.041 1.452 1.00 95.44 97 LEU A CA 1
ATOM 720 C C . LEU A 1 97 ? -6.140 5.649 2.780 1.00 95.44 97 LEU A C 1
ATOM 722 O O . LEU A 1 97 ? -6.803 5.704 3.811 1.00 95.44 97 LEU A O 1
ATOM 726 N N . GLU A 1 98 ? -4.851 5.302 2.773 1.00 95.81 98 GLU A N 1
ATOM 727 C CA . GLU A 1 98 ? -4.090 4.980 3.990 1.00 95.81 98 GLU A CA 1
ATOM 728 C C . GLU A 1 98 ? -3.940 6.179 4.915 1.00 95.81 98 GLU A C 1
ATOM 730 O O . GLU A 1 98 ? -4.171 6.065 6.116 1.00 95.81 98 GLU A O 1
ATOM 735 N N . HIS A 1 99 ? -3.646 7.356 4.365 1.00 97.81 99 HIS A N 1
ATOM 736 C CA . HIS A 1 99 ? -3.583 8.593 5.142 1.00 97.81 99 HIS A CA 1
ATOM 737 C C . HIS A 1 99 ? -4.905 8.878 5.846 1.00 97.81 99 HIS A C 1
ATOM 739 O O . HIS A 1 99 ? -4.921 9.177 7.042 1.00 97.81 99 HIS A O 1
ATOM 745 N N . TYR A 1 100 ? -6.022 8.715 5.130 1.00 98.12 100 TYR A N 1
ATOM 746 C CA . TYR A 1 100 ? -7.347 8.819 5.727 1.00 98.12 100 TYR A CA 1
ATOM 747 C C . TYR A 1 100 ? -7.527 7.799 6.859 1.00 98.12 100 TYR A C 1
ATOM 749 O O . TYR A 1 100 ? -7.941 8.166 7.961 1.00 98.12 100 TYR A O 1
ATOM 757 N N . THR A 1 101 ? -7.215 6.520 6.627 1.00 98.31 101 THR A N 1
ATOM 758 C CA . THR A 1 101 ? -7.430 5.485 7.644 1.00 98.31 101 THR A CA 1
ATOM 759 C C . THR A 1 101 ? -6.543 5.671 8.866 1.00 98.31 101 THR A C 1
ATOM 761 O O . THR A 1 101 ? -7.036 5.519 9.978 1.00 98.31 101 THR A O 1
ATOM 764 N N . ILE A 1 102 ? -5.284 6.069 8.692 1.00 98.25 102 ILE A N 1
ATOM 765 C CA . ILE A 1 102 ? -4.347 6.373 9.780 1.00 98.25 102 ILE A CA 1
ATOM 766 C C . ILE A 1 102 ? -4.877 7.533 10.629 1.00 98.25 102 ILE A C 1
ATOM 768 O O . ILE A 1 102 ? -5.031 7.390 11.846 1.00 98.25 102 ILE A O 1
ATOM 772 N N . ALA A 1 103 ? -5.218 8.657 9.991 1.00 97.94 103 ALA A N 1
ATOM 773 C CA . ALA A 1 103 ? -5.706 9.850 10.678 1.00 97.94 103 ALA A CA 1
ATOM 774 C C . ALA A 1 103 ? -6.982 9.567 11.483 1.00 97.94 103 ALA A C 1
ATOM 776 O O . ALA A 1 103 ? -7.117 9.994 12.629 1.00 97.94 103 ALA A O 1
ATOM 777 N N . HIS A 1 104 ? -7.909 8.799 10.909 1.00 98.25 104 HIS A N 1
ATOM 778 C CA . HIS A 1 104 ? -9.159 8.460 11.576 1.00 98.25 104 HIS A CA 1
ATOM 779 C C . HIS A 1 104 ? -9.005 7.347 12.621 1.00 98.25 104 HIS A C 1
ATOM 781 O O . HIS A 1 104 ? -9.691 7.391 13.641 1.00 98.25 104 HIS A O 1
ATOM 787 N N . ALA A 1 105 ? -8.098 6.385 12.436 1.00 98.19 105 ALA A N 1
ATOM 788 C CA . ALA A 1 105 ? -7.818 5.352 13.434 1.00 98.19 105 ALA A CA 1
ATOM 789 C C . ALA A 1 105 ? -7.227 5.951 14.718 1.00 98.19 105 ALA A C 1
ATOM 791 O O . ALA A 1 105 ? -7.583 5.512 15.812 1.00 98.19 105 ALA A O 1
ATOM 792 N N . VAL A 1 106 ? -6.401 6.999 14.613 1.00 97.44 106 VAL A N 1
ATOM 793 C CA . VAL A 1 106 ? -5.899 7.750 15.778 1.00 97.44 106 VAL A CA 1
ATOM 794 C C . VAL A 1 106 ? -7.036 8.232 16.678 1.00 97.44 106 VAL A C 1
ATOM 796 O O . VAL A 1 106 ? -6.927 8.134 17.900 1.00 97.44 106 VAL A O 1
ATOM 799 N N . THR A 1 107 ? -8.130 8.726 16.100 1.00 95.19 107 THR A N 1
ATOM 800 C CA . THR A 1 107 ? -9.268 9.255 16.863 1.00 95.19 107 THR A CA 1
ATOM 801 C C . THR A 1 107 ? -10.278 8.174 17.250 1.00 95.19 107 THR A C 1
ATOM 803 O O . THR A 1 107 ? -10.794 8.195 18.365 1.00 95.19 107 THR A O 1
ATOM 806 N N . ASN A 1 108 ? -10.552 7.220 16.358 1.00 97.25 108 ASN A N 1
ATOM 807 C CA . ASN A 1 108 ? -11.704 6.323 16.471 1.00 97.25 108 ASN A CA 1
ATOM 808 C C . ASN A 1 108 ? -11.380 4.949 17.080 1.00 97.25 108 ASN A C 1
ATOM 810 O O . ASN A 1 108 ? -12.297 4.274 17.550 1.00 97.25 108 ASN A O 1
ATOM 814 N N . ALA A 1 109 ? -10.111 4.520 17.088 1.00 97.44 109 ALA A N 1
ATOM 815 C CA . ALA A 1 109 ? -9.747 3.176 17.530 1.00 97.44 109 ALA A CA 1
ATOM 816 C C . ALA A 1 109 ? -10.091 2.932 19.009 1.00 97.44 109 ALA A C 1
ATOM 818 O O . ALA A 1 109 ? -9.563 3.612 19.901 1.00 97.44 109 ALA A O 1
ATOM 819 N N . SER A 1 110 ? -10.899 1.899 19.269 1.00 97.94 110 SER A N 1
ATOM 820 C CA . SER A 1 110 ? -11.196 1.418 20.622 1.00 97.94 110 SER A CA 1
ATOM 821 C C . SER A 1 110 ? -9.950 0.837 21.302 1.00 97.94 110 SER A C 1
ATOM 823 O O . SER A 1 110 ? -8.960 0.495 20.648 1.00 97.94 110 SER A O 1
ATOM 825 N N . ALA A 1 111 ? -9.993 0.668 22.625 1.00 97.38 111 ALA A N 1
ATOM 826 C CA . ALA A 1 111 ? -8.900 0.041 23.371 1.00 97.38 111 ALA A CA 1
ATOM 827 C C . ALA A 1 111 ? -8.604 -1.389 22.870 1.00 97.38 111 ALA A C 1
ATOM 829 O O . ALA A 1 111 ? -7.445 -1.785 22.731 1.00 97.38 111 ALA A O 1
ATOM 830 N N . GLU A 1 112 ? -9.644 -2.148 22.526 1.00 98.00 112 GLU A N 1
ATOM 831 C CA . GLU A 1 112 ? -9.544 -3.505 21.987 1.00 98.00 112 GLU A CA 1
ATOM 832 C C . GLU A 1 112 ? -8.920 -3.515 20.589 1.00 98.00 112 GLU A C 1
ATOM 834 O O . GLU A 1 112 ? -8.086 -4.379 20.302 1.00 98.00 112 GLU A O 1
ATOM 839 N N . GLN A 1 113 ? -9.290 -2.554 19.735 1.00 98.12 113 GLN A N 1
ATOM 840 C CA . GLN A 1 113 ? -8.713 -2.393 18.398 1.00 98.12 113 GLN A CA 1
ATOM 841 C C . GLN A 1 113 ? -7.235 -2.004 18.484 1.00 98.12 113 GLN A C 1
ATOM 843 O O . GLN A 1 113 ? -6.408 -2.632 17.828 1.00 98.12 113 GLN A O 1
ATOM 848 N N . ARG A 1 114 ? -6.876 -1.064 19.366 1.00 98.06 114 ARG A N 1
ATOM 849 C CA . ARG A 1 114 ? -5.480 -0.685 19.652 1.00 98.06 114 ARG A CA 1
ATOM 850 C C . ARG A 1 114 ? -4.642 -1.879 20.111 1.00 98.06 114 ARG A C 1
ATOM 852 O O . ARG A 1 114 ? -3.555 -2.114 19.588 1.00 98.06 114 ARG A O 1
ATOM 859 N N . ALA A 1 115 ? -5.170 -2.686 21.031 1.00 98.00 115 ALA A N 1
ATOM 860 C CA . ALA A 1 115 ? -4.525 -3.932 21.440 1.00 98.00 115 ALA A CA 1
ATOM 861 C C . ALA A 1 115 ? -4.436 -4.951 20.285 1.00 98.00 115 ALA A C 1
ATOM 863 O O . ALA A 1 115 ? -3.490 -5.734 20.216 1.00 98.00 115 ALA A O 1
ATOM 864 N N . GLY A 1 116 ? -5.415 -4.952 19.377 1.00 98.12 116 GLY A N 1
ATOM 865 C CA . GLY A 1 116 ? -5.407 -5.738 18.142 1.00 98.12 116 GLY A CA 1
ATOM 866 C C . GLY A 1 116 ? -4.268 -5.367 17.199 1.00 98.12 116 GLY A C 1
ATOM 867 O O . GLY A 1 116 ? -3.580 -6.270 16.727 1.00 98.12 116 GLY A O 1
ATOM 868 N N . LEU A 1 117 ? -4.015 -4.071 16.996 1.00 98.19 117 LEU A N 1
ATOM 869 C CA . LEU A 1 117 ? -2.905 -3.589 16.167 1.00 98.19 117 LEU A CA 1
ATOM 870 C C . LEU A 1 117 ? -1.550 -4.072 16.699 1.00 98.19 117 LEU A C 1
ATOM 872 O O . LEU A 1 117 ? -0.736 -4.571 15.929 1.00 98.19 117 LEU A O 1
ATOM 876 N N . LEU A 1 118 ? -1.339 -4.034 18.020 1.00 98.06 118 LEU A N 1
ATOM 877 C CA . LEU A 1 118 ? -0.117 -4.562 18.643 1.00 98.06 118 LEU A CA 1
ATOM 878 C C . LEU A 1 118 ? 0.055 -6.073 18.426 1.00 98.06 118 LEU A C 1
ATOM 880 O O . LEU A 1 118 ? 1.164 -6.538 18.175 1.00 98.06 118 LEU A O 1
ATOM 884 N N . ARG A 1 119 ? -1.032 -6.854 18.492 1.00 98.06 119 ARG A N 1
ATOM 885 C CA . ARG A 1 119 ? -0.980 -8.300 18.207 1.00 98.06 119 ARG A CA 1
ATOM 886 C C . ARG A 1 119 ? -0.655 -8.588 16.743 1.00 98.06 119 ARG A C 1
ATOM 888 O O . ARG A 1 119 ? 0.068 -9.539 16.463 1.00 98.06 119 ARG A O 1
ATOM 895 N N . LEU A 1 120 ? -1.196 -7.796 15.819 1.00 97.81 120 LEU A N 1
ATOM 896 C CA . LEU A 1 120 ? -0.908 -7.926 14.390 1.00 97.81 120 LEU A CA 1
ATOM 897 C C . LEU A 1 120 ? 0.536 -7.531 14.072 1.00 97.81 120 LEU A C 1
ATOM 899 O O . LEU A 1 120 ? 1.188 -8.239 13.311 1.00 97.81 120 LEU A O 1
ATOM 903 N N . LEU A 1 121 ? 1.060 -6.488 14.718 1.00 96.94 121 LEU A N 1
ATOM 904 C CA . LEU A 1 121 ? 2.470 -6.114 14.620 1.00 96.94 121 LEU A CA 1
ATOM 905 C C . LEU A 1 121 ? 3.388 -7.244 15.116 1.00 96.94 121 LEU A C 1
ATOM 907 O O . LEU A 1 121 ? 4.342 -7.615 14.438 1.00 96.94 121 LEU A O 1
ATOM 911 N N . GLU A 1 122 ? 3.064 -7.863 16.253 1.00 96.12 122 GLU A N 1
ATOM 912 C CA . GLU A 1 122 ? 3.823 -9.012 16.757 1.00 96.12 122 GLU A CA 1
ATOM 913 C C . GLU A 1 122 ? 3.768 -10.208 15.796 1.00 96.12 122 GLU A C 1
ATOM 915 O O . GLU A 1 122 ? 4.775 -10.877 15.569 1.00 96.12 122 GLU A O 1
ATOM 920 N N . LYS A 1 123 ? 2.607 -10.462 15.184 1.00 95.50 123 LYS A N 1
ATOM 921 C CA . LYS A 1 123 ? 2.468 -11.495 14.154 1.00 95.50 123 LYS A CA 1
ATOM 922 C C . LYS A 1 123 ? 3.342 -11.185 12.938 1.00 95.50 123 LYS A C 1
ATOM 924 O O . LYS A 1 123 ? 4.015 -12.087 12.454 1.00 95.50 123 LYS A O 1
ATOM 929 N N . LEU A 1 124 ? 3.373 -9.932 12.479 1.00 94.94 124 LEU A N 1
ATOM 930 C CA . LEU A 1 124 ? 4.236 -9.491 11.381 1.00 94.94 124 LEU A CA 1
ATOM 931 C C . LEU A 1 124 ? 5.714 -9.762 11.706 1.00 94.94 124 LEU A C 1
ATOM 933 O O . LEU A 1 124 ? 6.430 -10.328 10.881 1.00 94.94 124 LEU A O 1
ATOM 937 N N . ARG A 1 125 ? 6.150 -9.484 12.942 1.00 95.06 125 ARG A N 1
ATOM 938 C CA . ARG A 1 125 ? 7.521 -9.753 13.415 1.00 95.06 125 ARG A CA 1
ATOM 939 C C . ARG A 1 125 ? 7.952 -11.215 13.252 1.00 95.06 125 ARG A C 1
ATOM 941 O O . ARG A 1 125 ? 9.125 -11.499 13.020 1.00 95.06 125 ARG A O 1
ATOM 948 N N . GLN A 1 126 ? 7.012 -12.149 13.369 1.00 94.50 126 GLN A N 1
ATOM 949 C CA . GLN A 1 126 ? 7.272 -13.591 13.319 1.00 94.50 126 GLN A CA 1
ATOM 950 C C . GLN A 1 126 ? 7.421 -14.136 11.888 1.00 94.50 126 GLN A C 1
ATOM 952 O O . GLN A 1 126 ? 7.777 -15.297 11.716 1.00 94.50 126 GLN A O 1
ATOM 957 N N . THR A 1 127 ? 7.204 -13.312 10.859 1.00 93.69 127 THR A N 1
ATOM 958 C CA . THR A 1 127 ? 7.204 -13.738 9.444 1.00 93.69 127 THR A CA 1
ATOM 959 C C . THR A 1 127 ? 8.553 -13.588 8.732 1.00 93.69 127 THR A C 1
ATOM 961 O O . THR A 1 127 ? 8.633 -13.740 7.518 1.00 93.69 127 THR A O 1
ATOM 964 N N . ARG A 1 128 ? 9.639 -13.331 9.473 1.00 87.06 128 ARG A N 1
ATOM 965 C CA . ARG A 1 128 ? 10.981 -13.021 8.940 1.00 87.06 128 ARG A CA 1
ATOM 966 C C . ARG A 1 128 ? 11.510 -13.976 7.871 1.00 87.06 128 ARG A C 1
ATOM 968 O O . ARG A 1 128 ? 12.208 -13.541 6.965 1.00 87.06 128 ARG A O 1
ATOM 975 N N . ALA A 1 129 ? 11.213 -15.265 7.995 1.00 83.50 129 ALA A N 1
ATOM 976 C CA . ALA A 1 129 ? 11.680 -16.294 7.066 1.00 83.50 129 ALA A CA 1
ATOM 977 C C . ALA A 1 129 ? 10.652 -16.647 5.972 1.00 83.50 129 ALA A C 1
ATOM 979 O O . ALA A 1 129 ? 10.916 -17.517 5.146 1.00 83.50 129 ALA A O 1
ATOM 980 N N . GLU A 1 130 ? 9.479 -16.009 5.967 1.00 89.06 130 GLU A N 1
ATOM 981 C CA . GLU A 1 130 ? 8.326 -16.405 5.157 1.00 89.06 130 GLU A CA 1
ATOM 982 C C . GLU A 1 130 ? 7.704 -15.187 4.447 1.00 89.06 130 GLU A C 1
ATOM 984 O O . GLU A 1 130 ? 6.750 -14.592 4.954 1.00 89.06 130 GLU A O 1
ATOM 989 N N . PRO A 1 131 ? 8.193 -14.818 3.246 1.00 86.50 131 PRO A N 1
ATOM 990 C CA . PRO A 1 131 ? 7.724 -13.635 2.517 1.00 86.50 131 PRO A CA 1
ATOM 991 C C . PRO A 1 131 ? 6.210 -13.602 2.270 1.00 86.50 131 PRO A C 1
ATOM 993 O O . PRO A 1 131 ? 5.579 -12.562 2.438 1.00 86.50 131 PRO A O 1
ATOM 996 N N . GLU A 1 132 ? 5.590 -14.735 1.922 1.00 85.31 132 GLU A N 1
ATOM 997 C CA . GLU A 1 132 ? 4.131 -14.778 1.733 1.00 85.31 132 GLU A CA 1
ATOM 998 C C . GLU A 1 132 ? 3.389 -14.549 3.055 1.00 85.31 132 GLU A C 1
ATOM 1000 O O . GLU A 1 132 ? 2.386 -13.836 3.089 1.00 85.31 132 GLU A O 1
ATOM 1005 N N . ALA A 1 133 ? 3.890 -15.109 4.161 1.00 89.75 133 ALA A N 1
ATOM 1006 C CA . ALA A 1 133 ? 3.303 -14.880 5.474 1.00 89.75 133 ALA A CA 1
ATOM 1007 C C . ALA A 1 133 ? 3.424 -13.405 5.882 1.00 89.75 133 ALA A C 1
ATOM 1009 O O . ALA A 1 133 ? 2.469 -12.863 6.444 1.00 89.75 133 ALA A O 1
ATOM 1010 N N . PHE A 1 134 ? 4.542 -12.749 5.543 1.00 92.25 134 PHE A N 1
ATOM 1011 C CA . PHE A 1 134 ? 4.733 -11.312 5.737 1.00 92.25 134 PHE A CA 1
ATOM 1012 C C . PHE A 1 134 ? 3.672 -10.511 4.984 1.00 92.25 134 PHE A C 1
ATOM 1014 O O . PHE A 1 134 ? 2.957 -9.730 5.602 1.00 92.25 134 PHE A O 1
ATOM 1021 N N . VAL A 1 135 ? 3.502 -10.755 3.678 1.00 88.44 135 VAL A N 1
ATOM 1022 C CA . VAL A 1 135 ? 2.503 -10.048 2.855 1.00 88.44 135 VAL A CA 1
ATOM 1023 C C . VAL A 1 135 ? 1.097 -10.209 3.437 1.00 88.44 135 VAL A C 1
ATOM 1025 O O . VAL A 1 135 ? 0.350 -9.241 3.543 1.00 88.44 135 VAL A O 1
ATOM 1028 N N . GLN A 1 136 ? 0.717 -11.416 3.863 1.00 88.44 136 GLN A N 1
ATOM 1029 C CA . GLN A 1 136 ? -0.602 -11.626 4.465 1.00 88.44 136 GLN A CA 1
ATOM 1030 C C . GLN A 1 136 ? -0.756 -10.927 5.822 1.00 88.44 136 GLN A C 1
ATOM 1032 O O . GLN A 1 136 ? -1.841 -10.425 6.121 1.00 88.44 136 GLN A O 1
ATOM 1037 N N . ALA A 1 137 ? 0.288 -10.913 6.652 1.00 93.94 137 ALA A N 1
ATOM 1038 C CA . ALA A 1 137 ? 0.272 -10.228 7.941 1.00 93.94 137 ALA A CA 1
ATOM 1039 C C . ALA A 1 137 ? 0.216 -8.702 7.774 1.00 93.94 137 ALA A C 1
ATOM 1041 O O . ALA A 1 137 ? -0.537 -8.050 8.497 1.00 93.94 137 ALA A O 1
ATOM 1042 N N . ASP A 1 138 ? 0.927 -8.156 6.791 1.00 94.00 138 ASP A N 1
ATOM 1043 C CA . ASP A 1 138 ? 0.903 -6.734 6.465 1.00 94.00 138 ASP A CA 1
ATOM 1044 C C . ASP A 1 138 ? -0.489 -6.279 5.991 1.00 94.00 138 ASP A C 1
ATOM 1046 O O . ASP A 1 138 ? -1.110 -5.388 6.575 1.00 94.00 138 ASP A O 1
ATOM 1050 N N . LEU A 1 139 ? -1.067 -6.989 5.015 1.00 90.75 139 LEU A N 1
ATOM 1051 C CA . LEU A 1 139 ? -2.421 -6.702 4.533 1.00 90.75 139 LEU A CA 1
ATOM 1052 C C . LEU A 1 139 ? -3.466 -6.777 5.659 1.00 90.75 139 LEU A C 1
ATOM 1054 O O . LEU A 1 139 ? -4.442 -6.025 5.650 1.00 90.75 139 LEU A O 1
ATOM 1058 N N . GLN A 1 140 ? -3.282 -7.683 6.626 1.00 94.56 140 GLN A N 1
ATOM 1059 C CA . GLN A 1 140 ? -4.141 -7.786 7.811 1.00 94.56 140 GLN A CA 1
ATOM 1060 C C . GLN A 1 140 ? -3.976 -6.590 8.755 1.00 94.56 140 GLN A C 1
ATOM 1062 O O . GLN A 1 140 ? -4.973 -6.125 9.307 1.00 94.56 140 GLN A O 1
ATOM 1067 N N . LEU A 1 141 ? -2.753 -6.087 8.936 1.00 97.44 141 LEU A N 1
ATOM 1068 C CA . LEU A 1 141 ? -2.484 -4.907 9.754 1.00 97.44 141 LEU A CA 1
ATOM 1069 C C . LEU A 1 141 ? -3.172 -3.666 9.172 1.00 97.44 141 LEU A C 1
ATOM 1071 O O . LEU A 1 141 ? -3.950 -3.018 9.874 1.00 97.44 141 LEU A O 1
ATOM 1075 N N . HIS A 1 142 ? -2.970 -3.388 7.885 1.00 96.31 142 HIS A N 1
ATOM 1076 C CA . HIS A 1 142 ? -3.601 -2.252 7.207 1.00 96.31 142 HIS A CA 1
ATOM 1077 C C . HIS A 1 142 ? -5.131 -2.350 7.172 1.00 96.31 142 HIS A C 1
ATOM 1079 O O . HIS A 1 142 ? -5.832 -1.359 7.390 1.00 96.31 142 HIS A O 1
ATOM 1085 N N . HIS A 1 143 ? -5.682 -3.554 6.987 1.00 95.06 143 HIS A N 1
ATOM 1086 C CA . HIS A 1 143 ? -7.128 -3.775 7.086 1.00 95.06 143 HIS A CA 1
ATOM 1087 C C . HIS A 1 143 ? -7.664 -3.456 8.488 1.00 95.06 143 HIS A C 1
ATOM 1089 O O . HIS A 1 143 ? -8.688 -2.784 8.611 1.00 95.06 143 HIS A O 1
ATOM 1095 N N . ALA A 1 144 ? -6.951 -3.844 9.548 1.00 97.56 144 ALA A N 1
ATOM 1096 C CA . ALA A 1 144 ? -7.342 -3.522 10.919 1.00 97.56 144 ALA A CA 1
ATOM 1097 C C . ALA A 1 144 ? -7.279 -2.012 11.218 1.00 97.56 144 ALA A C 1
ATOM 1099 O O . ALA A 1 144 ? -8.157 -1.493 11.912 1.00 97.56 144 ALA A O 1
ATOM 1100 N N . ILE A 1 145 ? -6.298 -1.289 10.663 1.00 98.31 145 ILE A N 1
ATOM 1101 C CA . ILE A 1 145 ? -6.237 0.183 10.734 1.00 98.31 145 ILE A CA 1
ATOM 1102 C C . ILE A 1 145 ? -7.463 0.790 10.036 1.00 98.31 145 ILE A C 1
ATOM 1104 O O . ILE A 1 145 ? -8.146 1.642 10.606 1.00 98.31 145 ILE A O 1
ATOM 1108 N N . ALA A 1 146 ? -7.813 0.302 8.845 1.00 96.94 146 ALA A N 1
ATOM 1109 C CA . ALA A 1 146 ? -8.993 0.752 8.110 1.00 96.94 146 ALA A CA 1
ATOM 1110 C C . ALA A 1 146 ? -10.313 0.476 8.849 1.00 96.94 146 ALA A C 1
ATOM 1112 O O . ALA A 1 146 ? -11.217 1.313 8.847 1.00 96.94 146 ALA A O 1
ATOM 1113 N N . GLN A 1 147 ? -10.427 -0.669 9.525 1.00 96.25 147 GLN A N 1
ATOM 1114 C CA . GLN A 1 147 ? -11.568 -0.967 10.393 1.00 96.25 147 GLN A CA 1
ATOM 1115 C C . GLN A 1 147 ? -11.642 0.000 11.578 1.00 96.25 147 GLN A C 1
ATOM 1117 O O . GLN A 1 147 ? -12.722 0.492 11.907 1.00 96.25 147 GLN A O 1
ATOM 1122 N N . ALA A 1 148 ? -10.500 0.296 12.203 1.00 98.00 148 ALA A N 1
ATOM 1123 C CA . ALA A 1 148 ? -10.408 1.231 13.319 1.00 98.00 148 ALA A CA 1
ATOM 1124 C C . ALA A 1 148 ? -10.738 2.677 12.914 1.00 98.00 148 ALA A C 1
ATOM 1126 O O . ALA A 1 148 ? -11.256 3.433 13.731 1.00 98.00 148 ALA A O 1
ATOM 1127 N N . ALA A 1 149 ? -10.518 3.051 11.650 1.00 97.88 149 ALA A N 1
ATOM 1128 C CA . ALA A 1 149 ? -10.931 4.343 11.105 1.00 97.88 149 ALA A CA 1
ATOM 1129 C C . ALA A 1 149 ? -12.459 4.539 11.102 1.00 97.88 149 ALA A C 1
ATOM 1131 O O . ALA A 1 149 ? -12.935 5.674 11.127 1.00 97.88 149 ALA A O 1
ATOM 1132 N N . GLY A 1 150 ? -13.244 3.456 11.086 1.00 93.81 150 GLY A N 1
ATOM 1133 C CA . GLY A 1 150 ? -14.700 3.501 11.251 1.00 93.81 150 GLY A CA 1
ATOM 1134 C C . GLY A 1 150 ? -15.493 3.963 10.024 1.00 93.81 150 GLY A C 1
ATOM 1135 O O . GLY A 1 150 ? -16.701 4.171 10.129 1.00 93.81 150 GLY A O 1
ATOM 1136 N N . ASN A 1 151 ? -14.859 4.107 8.855 1.00 95.69 151 ASN A N 1
ATOM 1137 C CA . ASN A 1 151 ? -15.550 4.440 7.610 1.00 95.69 151 ASN A CA 1
ATOM 1138 C C . ASN A 1 151 ? -15.802 3.171 6.767 1.00 95.69 151 ASN A C 1
ATOM 1140 O O . ASN A 1 151 ? -14.872 2.664 6.132 1.00 95.69 151 ASN A O 1
ATOM 1144 N N . PRO A 1 152 ? -17.050 2.666 6.694 1.00 82.44 152 PRO A N 1
ATOM 1145 C CA . PRO A 1 152 ? -17.354 1.421 5.989 1.00 82.44 152 PRO A CA 1
ATOM 1146 C C . PRO A 1 152 ? -17.183 1.521 4.468 1.00 82.44 152 PRO A C 1
ATOM 1148 O O . PRO A 1 152 ? -17.025 0.498 3.808 1.00 82.44 152 PRO A O 1
ATOM 1151 N N . VAL A 1 153 ? -17.219 2.725 3.887 1.00 85.38 153 VAL A N 1
ATOM 1152 C CA . VAL A 1 153 ? -16.983 2.916 2.448 1.00 85.38 153 VAL A CA 1
ATOM 1153 C C . VAL A 1 153 ? -15.494 2.798 2.142 1.00 85.38 153 VAL A C 1
ATOM 1155 O O . VAL A 1 153 ? -15.123 2.057 1.236 1.00 85.38 153 VAL A O 1
ATOM 1158 N N . VAL A 1 154 ? -14.639 3.458 2.928 1.00 89.31 154 VAL A N 1
ATOM 1159 C CA . VAL A 1 154 ? -13.177 3.361 2.768 1.00 89.31 154 VAL A CA 1
ATOM 1160 C C . VAL A 1 154 ? -12.695 1.935 3.012 1.00 89.31 154 VAL A C 1
ATOM 1162 O O . VAL A 1 154 ? -11.904 1.425 2.225 1.00 89.31 154 VAL A O 1
ATOM 1165 N N . LEU A 1 155 ? -13.229 1.255 4.031 1.00 84.94 155 LEU A N 1
ATOM 1166 C CA . LEU A 1 155 ? -12.917 -0.151 4.281 1.00 84.94 155 LEU A CA 1
ATOM 1167 C C . LEU A 1 155 ? -13.208 -1.029 3.053 1.00 84.94 155 LEU A C 1
ATOM 1169 O O . LEU A 1 155 ? -12.330 -1.764 2.611 1.00 84.94 155 LEU A O 1
ATOM 1173 N N . ARG A 1 156 ? -14.400 -0.900 2.454 1.00 79.25 156 ARG A N 1
ATOM 1174 C CA . ARG A 1 156 ? -14.778 -1.655 1.246 1.00 79.25 156 ARG A CA 1
ATOM 1175 C C . ARG A 1 156 ? -13.896 -1.326 0.045 1.00 79.25 156 ARG A C 1
ATOM 1177 O O . ARG A 1 156 ? -13.569 -2.223 -0.726 1.00 79.25 156 ARG A O 1
ATOM 1184 N N . LEU A 1 157 ? -13.508 -0.058 -0.122 1.00 83.38 157 LEU A N 1
ATOM 1185 C CA . LEU A 1 157 ? -12.563 0.336 -1.169 1.00 83.38 157 LEU A CA 1
ATOM 1186 C C . LEU A 1 157 ? -11.229 -0.388 -0.979 1.00 83.38 157 LEU A C 1
ATOM 1188 O O . LEU A 1 157 ? -10.746 -1.005 -1.921 1.00 83.38 157 LEU A O 1
ATOM 1192 N N . LEU A 1 158 ? -10.677 -0.398 0.237 1.00 84.38 158 LEU A N 1
ATOM 1193 C CA . LEU A 1 158 ? -9.415 -1.081 0.533 1.00 84.38 158 LEU A CA 1
ATOM 1194 C C . LEU A 1 158 ? -9.492 -2.600 0.403 1.00 84.38 158 LEU A C 1
ATOM 1196 O O . LEU A 1 158 ? -8.562 -3.215 -0.117 1.00 84.38 158 LEU A O 1
ATOM 1200 N N . GLU A 1 159 ? -10.608 -3.209 0.794 1.00 80.25 159 GLU A N 1
ATOM 1201 C CA . GLU A 1 159 ? -10.872 -4.629 0.546 1.00 80.25 159 GLU A CA 1
ATOM 1202 C C . GLU A 1 159 ? -10.871 -4.948 -0.951 1.00 80.25 159 GLU A C 1
ATOM 1204 O O . GLU A 1 159 ? -10.305 -5.958 -1.376 1.00 80.25 159 GLU A O 1
ATOM 1209 N N . ALA A 1 160 ? -11.436 -4.052 -1.759 1.00 73.50 160 ALA A N 1
ATOM 1210 C CA . ALA A 1 160 ? -11.425 -4.167 -3.206 1.00 73.50 160 ALA A CA 1
ATOM 1211 C C . ALA A 1 160 ? -10.020 -3.957 -3.809 1.00 73.50 160 ALA A C 1
ATOM 1213 O O . ALA A 1 160 ? -9.765 -4.443 -4.903 1.00 73.50 160 ALA A O 1
ATOM 1214 N N . LEU A 1 161 ? -9.090 -3.290 -3.109 1.00 78.44 161 LEU A N 1
ATOM 1215 C CA . LEU A 1 161 ? -7.699 -3.112 -3.562 1.00 78.44 161 LEU A CA 1
ATOM 1216 C C . LEU A 1 161 ? -6.762 -4.230 -3.082 1.00 78.44 161 LEU A C 1
ATOM 1218 O O . LEU A 1 161 ? -5.587 -4.261 -3.451 1.00 78.44 161 LEU A O 1
ATOM 1222 N N . ARG A 1 162 ? -7.251 -5.148 -2.244 1.00 78.88 162 ARG A N 1
ATOM 1223 C CA . ARG A 1 162 ? -6.403 -6.101 -1.520 1.00 78.88 162 ARG A CA 1
ATOM 1224 C C . ARG A 1 162 ? -5.673 -7.079 -2.438 1.00 78.88 162 ARG A C 1
ATOM 1226 O O . ARG A 1 162 ? -4.504 -7.360 -2.207 1.00 78.88 162 ARG A O 1
ATOM 1233 N N . ILE A 1 163 ? -6.347 -7.614 -3.458 1.00 73.44 163 ILE A N 1
ATOM 1234 C CA . ILE A 1 163 ? -5.751 -8.583 -4.393 1.00 73.44 163 ILE A CA 1
ATOM 1235 C C . ILE A 1 163 ? -4.683 -7.927 -5.285 1.00 73.44 163 ILE A C 1
ATOM 1237 O O . ILE A 1 163 ? -3.569 -8.457 -5.309 1.00 73.44 163 ILE A O 1
ATOM 1241 N N . PRO A 1 164 ? -4.952 -6.799 -5.983 1.00 71.69 164 PRO A N 1
ATOM 1242 C CA . PRO A 1 164 ? -3.917 -6.127 -6.765 1.00 71.69 164 PRO A CA 1
ATOM 1243 C C . PRO A 1 164 ? -2.717 -5.736 -5.909 1.00 71.69 164 PRO A C 1
ATOM 1245 O O . PRO A 1 164 ? -1.580 -5.980 -6.307 1.00 71.69 164 PRO A O 1
ATOM 1248 N N . LEU A 1 165 ? -2.962 -5.222 -4.700 1.00 79.12 165 LEU A N 1
ATOM 1249 C CA . LEU A 1 165 ? -1.886 -4.880 -3.780 1.00 79.12 165 LEU A CA 1
ATOM 1250 C C . LEU A 1 165 ? -1.064 -6.109 -3.377 1.00 79.12 165 LEU A C 1
ATOM 1252 O O . LEU A 1 165 ? 0.157 -6.054 -3.434 1.00 79.12 165 LEU A O 1
ATOM 1256 N N . ALA A 1 166 ? -1.702 -7.232 -3.035 1.00 78.94 166 ALA A N 1
ATOM 1257 C CA . ALA A 1 166 ? -0.992 -8.462 -2.686 1.00 78.94 166 ALA A CA 1
ATOM 1258 C C . ALA A 1 166 ? -0.059 -8.934 -3.812 1.00 78.94 166 ALA A C 1
ATOM 1260 O O . ALA A 1 166 ? 1.051 -9.387 -3.545 1.00 78.94 166 ALA A O 1
ATOM 1261 N N . ASN A 1 167 ? -0.485 -8.815 -5.074 1.00 72.62 167 ASN A N 1
ATOM 1262 C CA . ASN A 1 167 ? 0.343 -9.179 -6.224 1.00 72.62 167 ASN A CA 1
ATOM 1263 C C . ASN A 1 167 ? 1.583 -8.281 -6.337 1.00 72.62 167 ASN A C 1
ATOM 1265 O O . ASN A 1 167 ? 2.685 -8.798 -6.508 1.00 72.62 167 ASN A O 1
ATOM 1269 N N . VAL A 1 168 ? 1.406 -6.966 -6.176 1.00 73.94 168 VAL A N 1
ATOM 1270 C CA . VAL A 1 168 ? 2.511 -5.995 -6.145 1.00 73.94 168 VAL A CA 1
ATOM 1271 C C . VAL A 1 168 ? 3.473 -6.300 -4.992 1.00 73.94 168 VAL A C 1
ATOM 1273 O O . VAL A 1 168 ? 4.685 -6.390 -5.183 1.00 73.94 168 VAL A O 1
ATOM 1276 N N . MET A 1 169 ? 2.930 -6.532 -3.798 1.00 78.75 169 MET A N 1
ATOM 1277 C CA . MET A 1 169 ? 3.712 -6.763 -2.589 1.00 78.75 169 MET A CA 1
ATOM 1278 C C . MET A 1 169 ? 4.511 -8.063 -2.613 1.00 78.75 169 MET A C 1
ATOM 1280 O O . MET A 1 169 ? 5.634 -8.072 -2.124 1.00 78.75 169 MET A O 1
ATOM 1284 N N . ARG A 1 170 ? 3.992 -9.160 -3.180 1.00 77.81 170 ARG A N 1
ATOM 1285 C CA . ARG A 1 170 ? 4.750 -10.426 -3.251 1.00 77.81 170 ARG A CA 1
ATOM 1286 C C . ARG A 1 170 ? 6.073 -10.275 -3.990 1.00 77.81 170 ARG A C 1
ATOM 1288 O O . ARG A 1 170 ? 7.076 -10.829 -3.549 1.00 77.81 170 ARG A O 1
ATOM 1295 N N . ALA A 1 171 ? 6.078 -9.519 -5.084 1.00 69.69 171 ALA A N 1
ATOM 1296 C CA . ALA A 1 171 ? 7.297 -9.250 -5.834 1.00 69.69 171 ALA A CA 1
ATOM 1297 C C . ALA A 1 171 ? 8.261 -8.337 -5.058 1.00 69.69 171 ALA A C 1
ATOM 1299 O O . ALA A 1 171 ? 9.468 -8.555 -5.104 1.00 69.69 171 ALA A O 1
ATOM 1300 N N . ALA A 1 172 ? 7.734 -7.352 -4.321 1.00 75.06 172 ALA A N 1
ATOM 1301 C CA . ALA A 1 172 ? 8.537 -6.431 -3.516 1.00 75.06 172 ALA A CA 1
ATOM 1302 C C . ALA A 1 172 ? 9.176 -7.096 -2.299 1.00 75.06 172 ALA A C 1
ATOM 1304 O O . ALA A 1 172 ? 10.386 -7.039 -2.096 1.00 75.06 172 ALA A O 1
ATOM 1305 N N . ILE A 1 173 ? 8.347 -7.756 -1.496 1.00 80.62 173 ILE A N 1
ATOM 1306 C CA . ILE A 1 173 ? 8.747 -8.332 -0.221 1.00 80.62 173 ILE A CA 1
ATOM 1307 C C . ILE A 1 173 ? 9.681 -9.518 -0.434 1.00 80.62 173 ILE A C 1
ATOM 1309 O O . ILE A 1 173 ? 10.639 -9.649 0.315 1.00 80.62 173 ILE A O 1
ATOM 1313 N N . GLY A 1 174 ? 9.470 -10.353 -1.457 1.00 74.81 174 GLY A N 1
ATOM 1314 C CA . GLY A 1 174 ? 10.392 -11.456 -1.751 1.00 74.81 174 GLY A CA 1
ATOM 1315 C C . GLY A 1 174 ? 11.851 -10.998 -1.868 1.00 74.81 174 GLY A C 1
ATOM 1316 O O . GLY A 1 174 ? 12.728 -11.599 -1.251 1.00 74.81 174 GLY A O 1
ATOM 1317 N N . GLU A 1 175 ? 12.081 -9.895 -2.583 1.00 71.50 175 GLU A N 1
ATOM 1318 C CA . GLU A 1 175 ? 13.412 -9.328 -2.822 1.00 71.50 175 GLU A CA 1
ATOM 1319 C C . GLU A 1 175 ? 13.975 -8.596 -1.595 1.00 71.50 175 GLU A C 1
ATOM 1321 O O . GLU A 1 175 ? 15.107 -8.834 -1.177 1.00 71.50 175 GLU A O 1
ATOM 1326 N N . LEU A 1 176 ? 13.167 -7.741 -0.960 1.00 75.19 176 LEU A N 1
ATOM 1327 C CA . LEU A 1 176 ? 13.550 -7.056 0.281 1.00 75.19 176 LEU A CA 1
ATOM 1328 C C . LEU A 1 176 ? 14.011 -8.056 1.351 1.00 75.19 176 LEU A C 1
ATOM 1330 O O . LEU A 1 176 ? 14.998 -7.830 2.053 1.00 75.19 176 LEU A O 1
ATOM 1334 N N . MET A 1 177 ? 13.323 -9.195 1.448 1.00 79.19 177 MET A N 1
ATOM 1335 C CA . MET A 1 177 ? 13.686 -10.264 2.372 1.00 79.19 177 MET A CA 1
ATOM 1336 C C . MET A 1 177 ? 14.992 -10.956 1.973 1.00 79.19 177 MET A C 1
ATOM 1338 O O . MET A 1 177 ? 15.823 -11.197 2.851 1.00 79.19 177 MET A O 1
ATOM 1342 N N . SER A 1 178 ? 15.225 -11.241 0.685 1.00 75.44 178 SER A N 1
ATOM 1343 C CA . SER A 1 178 ? 16.497 -11.829 0.236 1.00 75.44 178 SER A CA 1
ATOM 1344 C C . SER A 1 178 ? 17.692 -10.896 0.426 1.00 75.44 178 SER A C 1
ATOM 1346 O O . SER A 1 178 ? 18.797 -11.377 0.668 1.00 75.44 178 SER A O 1
ATOM 1348 N N . GLN A 1 179 ? 17.475 -9.581 0.394 1.00 76.19 179 GLN A N 1
ATOM 1349 C CA . GLN A 1 179 ? 18.494 -8.564 0.673 1.00 76.19 179 GLN A CA 1
ATOM 1350 C C . GLN A 1 179 ? 18.701 -8.301 2.176 1.00 76.19 179 GLN A C 1
ATOM 1352 O O . GLN A 1 179 ? 19.559 -7.511 2.561 1.00 76.19 179 GLN A O 1
ATOM 1357 N N . GLY A 1 180 ? 17.948 -8.974 3.053 1.00 79.75 180 GLY A N 1
ATOM 1358 C CA . GLY A 1 180 ? 18.083 -8.829 4.503 1.00 79.75 180 GLY A CA 1
ATOM 1359 C C . GLY A 1 180 ? 17.429 -7.568 5.079 1.00 79.75 180 GLY A C 1
ATOM 1360 O O . GLY A 1 180 ? 17.665 -7.242 6.242 1.00 79.75 180 GLY A O 1
ATOM 1361 N N . HIS A 1 181 ? 16.564 -6.889 4.323 1.00 83.38 181 HIS A N 1
ATOM 1362 C CA . HIS A 1 181 ? 15.878 -5.658 4.733 1.00 83.38 181 HIS A CA 1
ATOM 1363 C C . HIS A 1 181 ? 14.642 -5.894 5.625 1.00 83.38 181 HIS A C 1
ATOM 1365 O O . HIS A 1 181 ? 13.862 -4.976 5.859 1.00 83.38 181 HIS A O 1
ATOM 1371 N N . PHE A 1 182 ? 14.437 -7.101 6.169 1.00 87.19 182 PHE A N 1
ATOM 1372 C CA . PHE A 1 182 ? 13.285 -7.381 7.040 1.00 87.19 182 PHE A CA 1
ATOM 1373 C C . PHE A 1 182 ? 13.178 -6.393 8.210 1.00 87.19 182 PHE A C 1
ATOM 1375 O O . PHE A 1 182 ? 12.099 -5.871 8.474 1.00 87.19 182 PHE A O 1
ATOM 1382 N N . ASP A 1 183 ? 14.285 -6.145 8.921 1.00 87.69 183 ASP A N 1
ATOM 1383 C CA . ASP A 1 183 ? 14.256 -5.339 10.147 1.00 87.69 183 ASP A CA 1
ATOM 1384 C C . ASP A 1 183 ? 13.913 -3.872 9.857 1.00 87.69 183 ASP A C 1
ATOM 1386 O O . ASP A 1 183 ? 13.182 -3.261 10.635 1.00 87.69 183 ASP A O 1
ATOM 1390 N N . SER A 1 184 ? 14.388 -3.312 8.737 1.00 85.94 184 SER A N 1
ATOM 1391 C CA . SER A 1 184 ? 14.046 -1.943 8.339 1.00 85.94 184 SER A CA 1
ATOM 1392 C C . SER A 1 184 ? 12.577 -1.837 7.942 1.00 85.94 184 SER A C 1
ATOM 1394 O O . SER A 1 184 ? 11.886 -0.940 8.417 1.00 85.94 184 SER A O 1
ATOM 1396 N N . VAL A 1 185 ? 12.069 -2.790 7.155 1.00 86.81 185 VAL A N 1
ATOM 1397 C CA . VAL A 1 185 ? 10.654 -2.833 6.767 1.00 86.81 185 VAL A CA 1
ATOM 1398 C C . VAL A 1 185 ? 9.769 -2.980 8.008 1.00 86.81 185 VAL A C 1
ATOM 1400 O O . VAL A 1 185 ? 8.833 -2.204 8.193 1.00 86.81 185 VAL A O 1
ATOM 1403 N N . TYR A 1 186 ? 10.074 -3.923 8.901 1.00 92.38 186 TYR A N 1
ATOM 1404 C CA . TYR A 1 186 ? 9.335 -4.112 10.151 1.00 92.38 186 TYR A CA 1
ATOM 1405 C C . TYR A 1 186 ? 9.344 -2.850 11.029 1.00 92.38 186 TYR A C 1
ATOM 1407 O O . TYR A 1 186 ? 8.297 -2.474 11.558 1.00 92.38 186 TYR A O 1
ATOM 1415 N N . ALA A 1 187 ? 10.493 -2.176 11.161 1.00 92.88 187 ALA A N 1
ATOM 1416 C CA . ALA A 1 187 ? 10.620 -0.970 11.977 1.00 92.88 187 ALA A CA 1
ATOM 1417 C C . ALA A 1 187 ? 9.665 0.146 11.526 1.00 92.88 187 ALA A C 1
ATOM 1419 O O . ALA A 1 187 ? 9.098 0.838 12.370 1.00 92.88 187 ALA A O 1
ATOM 1420 N N . VAL A 1 188 ? 9.424 0.280 10.218 1.00 93.62 188 VAL A N 1
ATOM 1421 C CA . VAL A 1 188 ? 8.470 1.269 9.697 1.00 93.62 188 VAL A CA 1
ATOM 1422 C C . VAL A 1 188 ? 7.024 0.914 10.070 1.00 93.62 188 VAL A C 1
ATOM 1424 O O . VAL A 1 188 ? 6.272 1.790 10.494 1.00 93.62 188 VAL A O 1
ATOM 1427 N N . HIS A 1 189 ? 6.633 -0.364 10.016 1.00 95.94 189 HIS A N 1
ATOM 1428 C CA . HIS A 1 189 ? 5.301 -0.793 10.474 1.00 95.94 189 HIS A CA 1
ATOM 1429 C C . HIS A 1 189 ? 5.131 -0.576 11.982 1.00 95.94 189 HIS A C 1
ATOM 1431 O O . HIS A 1 189 ? 4.068 -0.153 12.442 1.00 95.94 189 HIS A O 1
ATOM 1437 N N . GLU A 1 190 ? 6.182 -0.838 12.764 1.00 97.25 190 GLU A N 1
ATOM 1438 C CA . GLU A 1 190 ? 6.191 -0.550 14.197 1.00 97.25 190 GLU A CA 1
ATOM 1439 C C . GLU A 1 190 ? 6.023 0.949 14.474 1.00 97.25 190 GLU A C 1
ATOM 1441 O O . GLU A 1 190 ? 5.242 1.314 15.357 1.00 97.25 190 GLU A O 1
ATOM 1446 N N . GLU A 1 191 ? 6.699 1.811 13.712 1.00 97.81 191 GLU A N 1
ATOM 1447 C CA . GLU A 1 191 ? 6.546 3.263 13.798 1.00 97.81 191 GLU A CA 1
ATOM 1448 C C . GLU A 1 191 ? 5.098 3.682 13.523 1.00 97.81 191 GLU A C 1
ATOM 1450 O O . GLU A 1 191 ? 4.497 4.336 14.372 1.00 97.81 191 GLU A O 1
ATOM 1455 N N . ILE A 1 192 ? 4.488 3.215 12.425 1.00 97.81 192 ILE A N 1
ATOM 1456 C CA . ILE A 1 192 ? 3.085 3.509 12.082 1.00 97.81 192 ILE A CA 1
ATOM 1457 C C . ILE A 1 192 ? 2.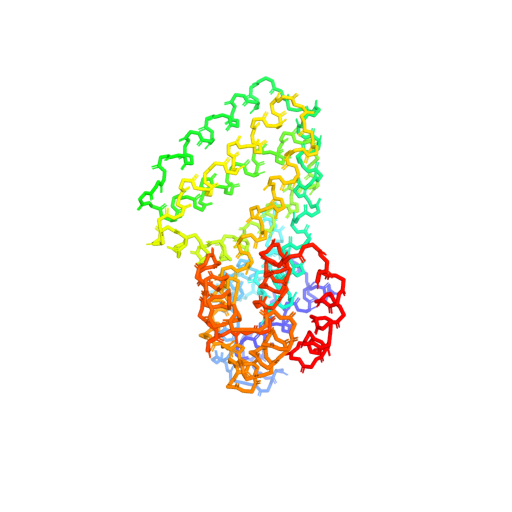148 3.133 13.237 1.00 97.81 192 ILE A C 1
ATOM 1459 O O . ILE A 1 192 ? 1.355 3.962 13.692 1.00 97.81 192 ILE A O 1
ATOM 1463 N N . VAL A 1 193 ? 2.239 1.897 13.746 1.00 98.25 193 VAL A N 1
ATOM 1464 C CA . VAL A 1 193 ? 1.365 1.437 14.837 1.00 98.25 193 VAL A CA 1
ATOM 1465 C C . VAL A 1 193 ? 1.582 2.274 16.092 1.00 98.25 193 VAL A C 1
ATOM 1467 O O . VAL A 1 193 ? 0.610 2.725 16.698 1.00 98.25 193 VAL A O 1
ATOM 1470 N N . ARG A 1 194 ? 2.832 2.518 16.497 1.00 98.06 194 ARG A N 1
ATOM 1471 C CA . ARG A 1 194 ? 3.129 3.304 17.702 1.00 98.06 194 ARG A CA 1
ATOM 1472 C C . ARG A 1 194 ? 2.650 4.747 17.576 1.00 98.06 194 ARG A C 1
ATOM 1474 O O . ARG A 1 194 ? 2.071 5.262 18.530 1.00 98.06 194 ARG A O 1
ATOM 1481 N N . SER A 1 195 ? 2.820 5.374 16.419 1.00 98.12 195 SER A N 1
ATOM 1482 C CA . SER A 1 195 ? 2.333 6.728 16.158 1.00 98.12 195 SER A CA 1
ATOM 1483 C C . SER A 1 195 ? 0.803 6.787 16.192 1.00 98.12 195 SER A C 1
ATOM 1485 O O . SER A 1 195 ? 0.254 7.672 16.847 1.00 98.12 195 SER A O 1
ATOM 1487 N N . ILE A 1 196 ? 0.095 5.783 15.653 1.00 98.00 196 ILE A N 1
ATOM 1488 C CA . ILE A 1 196 ? -1.369 5.671 15.813 1.00 98.00 196 ILE A CA 1
ATOM 1489 C C . ILE A 1 196 ? -1.767 5.563 17.295 1.00 98.00 196 ILE A C 1
ATOM 1491 O O . ILE A 1 196 ? -2.718 6.206 17.754 1.00 98.00 196 ILE A O 1
ATOM 1495 N N . LEU A 1 197 ? -1.042 4.751 18.069 1.00 97.44 197 LEU A N 1
ATOM 1496 C CA . LEU A 1 197 ? -1.318 4.555 19.492 1.00 97.44 197 LEU A CA 1
ATOM 1497 C C . LEU A 1 197 ? -1.078 5.820 20.321 1.00 97.44 197 LEU A C 1
ATOM 1499 O O . LEU A 1 197 ? -1.866 6.092 21.226 1.00 97.44 197 LEU A O 1
ATOM 1503 N N . ASN A 1 198 ? -0.043 6.588 19.983 1.00 97.31 198 ASN A N 1
ATOM 1504 C CA . ASN A 1 198 ? 0.326 7.839 20.646 1.00 97.31 198 ASN A CA 1
ATOM 1505 C C . ASN A 1 198 ? -0.478 9.051 20.146 1.00 97.31 198 ASN A C 1
ATOM 1507 O O . ASN A 1 198 ? -0.438 10.110 20.767 1.00 97.31 198 ASN A O 1
ATOM 1511 N N . GLY A 1 199 ? -1.213 8.895 19.045 1.00 96.69 199 GLY A N 1
ATOM 1512 C CA . GLY A 1 199 ? -2.009 9.951 18.430 1.00 96.69 199 GLY A CA 1
ATOM 1513 C C . GLY A 1 199 ? -1.221 10.924 17.553 1.00 96.69 199 GLY A C 1
ATOM 1514 O O . GLY A 1 199 ? -1.695 12.028 17.294 1.00 96.69 199 GLY A O 1
ATOM 1515 N N . ASP A 1 200 ? -0.041 10.522 17.083 1.00 97.50 200 ASP A N 1
ATOM 1516 C CA . ASP A 1 200 ? 0.806 11.309 16.189 1.00 97.50 200 ASP A CA 1
ATOM 1517 C C . ASP A 1 200 ? 0.472 10.984 14.724 1.00 97.50 200 ASP A C 1
ATOM 1519 O O . ASP A 1 200 ? 1.064 10.099 14.103 1.00 97.50 200 ASP A O 1
ATOM 1523 N N . VAL A 1 201 ? -0.546 11.666 14.188 1.00 97.12 201 VAL A N 1
ATOM 1524 C CA . VAL A 1 201 ? -0.971 11.485 12.790 1.00 97.12 201 VAL A CA 1
ATOM 1525 C C . VAL A 1 201 ? 0.158 11.818 11.805 1.00 97.12 201 VAL A C 1
ATOM 1527 O O . VAL A 1 201 ? 0.414 10.965 10.956 1.00 97.12 201 VAL A O 1
ATOM 1530 N N . PRO A 1 202 ? 0.848 12.979 11.897 1.0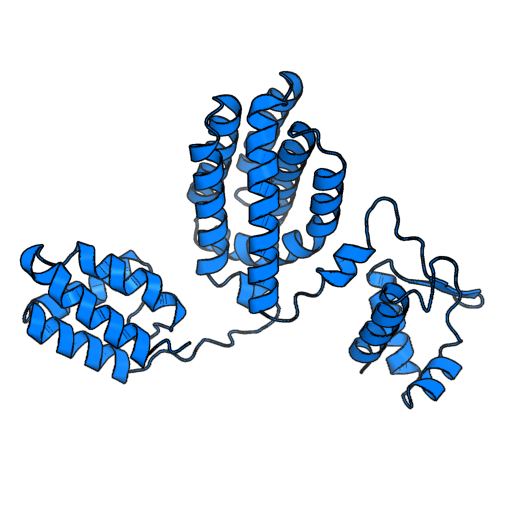0 97.50 202 PRO A N 1
ATOM 1531 C CA . PRO A 1 202 ? 1.920 13.314 10.960 1.00 97.50 202 PRO A CA 1
ATOM 1532 C C . PRO A 1 202 ? 3.026 12.260 10.911 1.00 97.50 202 PRO A C 1
ATOM 1534 O O . PRO A 1 202 ? 3.410 11.827 9.826 1.00 97.50 202 PRO A O 1
ATOM 1537 N N . GLN A 1 203 ? 3.492 11.782 12.069 1.00 96.56 203 GLN A N 1
ATOM 1538 C CA . GLN A 1 203 ? 4.534 10.762 12.099 1.00 96.56 203 GLN A CA 1
ATOM 1539 C C . GLN A 1 203 ? 4.062 9.446 11.468 1.00 96.56 203 GLN A C 1
ATOM 1541 O O . GLN A 1 203 ? 4.808 8.826 10.711 1.00 96.56 203 GLN A O 1
ATOM 1546 N N . ALA A 1 204 ? 2.821 9.030 11.737 1.00 96.88 204 ALA A N 1
ATOM 1547 C CA . ALA A 1 204 ? 2.271 7.805 11.166 1.00 96.88 204 ALA A CA 1
ATOM 1548 C C . ALA A 1 204 ? 2.144 7.885 9.633 1.00 96.88 204 ALA A C 1
ATOM 1550 O O . ALA A 1 204 ? 2.478 6.923 8.940 1.00 96.88 204 ALA A O 1
ATOM 1551 N N . THR A 1 205 ? 1.688 9.020 9.091 1.00 95.94 205 THR A N 1
ATOM 1552 C CA . THR A 1 205 ? 1.570 9.215 7.636 1.00 95.94 205 THR A CA 1
ATOM 1553 C C . THR A 1 205 ? 2.930 9.330 6.955 1.00 95.94 205 THR A C 1
ATOM 1555 O O . THR A 1 205 ? 3.115 8.748 5.890 1.00 95.94 205 THR A O 1
ATOM 1558 N N . ASP A 1 206 ? 3.902 9.992 7.586 1.00 95.81 206 ASP A N 1
ATOM 1559 C CA . ASP A 1 206 ? 5.267 10.095 7.058 1.00 95.81 206 ASP A CA 1
ATOM 1560 C C . ASP A 1 206 ? 5.971 8.731 7.045 1.00 95.81 206 ASP A C 1
ATOM 1562 O O . ASP A 1 206 ? 6.684 8.402 6.096 1.00 95.81 206 ASP A O 1
ATOM 1566 N N . ALA A 1 207 ? 5.771 7.914 8.084 1.00 94.56 207 ALA A N 1
ATOM 1567 C CA . ALA A 1 207 ? 6.278 6.546 8.127 1.00 94.56 207 ALA A CA 1
ATOM 1568 C C . ALA A 1 207 ? 5.672 5.690 7.004 1.00 94.56 207 ALA A C 1
ATOM 1570 O O . ALA A 1 207 ? 6.404 4.994 6.298 1.00 94.56 207 ALA A O 1
ATOM 1571 N N . PHE A 1 208 ? 4.360 5.802 6.773 1.00 95.00 208 PHE A N 1
ATOM 1572 C CA . PHE A 1 208 ? 3.697 5.136 5.652 1.00 95.00 208 PHE A CA 1
ATOM 1573 C C . PHE A 1 208 ? 4.258 5.580 4.291 1.00 95.00 208 PHE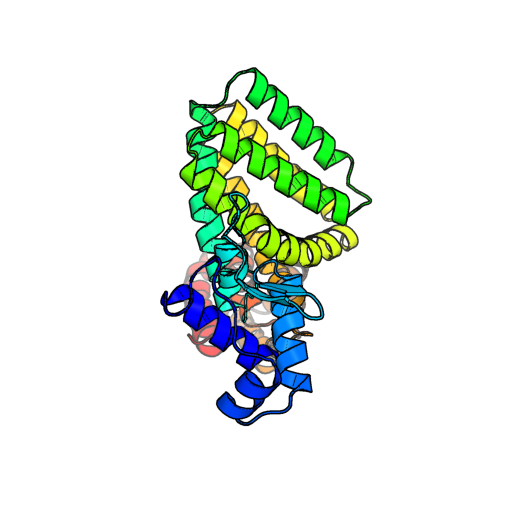 A C 1
ATOM 1575 O O . PHE A 1 208 ? 4.536 4.742 3.433 1.00 95.00 208 PHE A O 1
ATOM 1582 N N . ASP A 1 209 ? 4.483 6.879 4.098 1.00 92.94 209 ASP A N 1
ATOM 1583 C CA . ASP A 1 209 ? 5.030 7.412 2.848 1.00 92.94 209 ASP A CA 1
ATOM 1584 C C . ASP A 1 209 ? 6.442 6.892 2.568 1.00 92.94 209 ASP A C 1
ATOM 1586 O O . ASP A 1 209 ? 6.740 6.509 1.435 1.00 92.94 209 ASP A O 1
ATOM 1590 N N . ARG A 1 210 ? 7.294 6.794 3.598 1.00 89.75 210 ARG A N 1
ATOM 1591 C CA . ARG A 1 210 ? 8.627 6.181 3.469 1.00 89.75 210 ARG A CA 1
ATOM 1592 C C . ARG A 1 210 ? 8.548 4.708 3.079 1.00 89.75 210 ARG A C 1
ATOM 1594 O O . ARG A 1 210 ? 9.288 4.274 2.201 1.00 89.75 210 ARG A O 1
ATOM 1601 N N . MET A 1 211 ? 7.642 3.949 3.696 1.00 87.88 211 MET A N 1
ATOM 1602 C CA . MET A 1 211 ? 7.422 2.536 3.366 1.00 87.88 211 MET A CA 1
ATOM 1603 C C . MET A 1 211 ? 7.018 2.348 1.901 1.00 87.88 211 MET A C 1
ATOM 1605 O O . MET A 1 211 ? 7.534 1.471 1.201 1.00 87.88 211 MET A O 1
ATOM 1609 N N . LEU A 1 212 ? 6.093 3.187 1.431 1.00 86.12 212 LEU A N 1
ATOM 1610 C CA . LEU A 1 212 ? 5.606 3.139 0.062 1.00 86.12 212 LEU A CA 1
ATOM 1611 C C . LEU A 1 212 ? 6.698 3.540 -0.935 1.00 86.12 212 LEU A C 1
ATOM 1613 O O . LEU A 1 212 ? 6.882 2.852 -1.937 1.00 86.12 212 LEU A O 1
ATOM 1617 N N . ALA A 1 213 ? 7.448 4.605 -0.643 1.00 82.75 213 ALA A N 1
ATOM 1618 C CA . ALA A 1 213 ? 8.571 5.050 -1.463 1.00 82.75 213 ALA A CA 1
ATOM 1619 C C . ALA A 1 213 ? 9.633 3.953 -1.607 1.00 82.75 213 ALA A C 1
ATOM 1621 O O . ALA A 1 213 ? 10.034 3.647 -2.726 1.00 82.75 213 ALA A O 1
ATOM 1622 N N . GLN A 1 214 ? 10.004 3.285 -0.512 1.00 76.06 214 GLN A N 1
ATOM 1623 C CA . GLN A 1 214 ? 10.965 2.182 -0.551 1.00 76.06 214 GLN A CA 1
ATOM 1624 C C . GLN A 1 214 ? 10.461 1.007 -1.405 1.00 76.06 214 GLN A C 1
ATOM 1626 O O . GLN A 1 214 ? 11.202 0.456 -2.213 1.00 76.06 214 GLN A O 1
ATOM 1631 N N . THR A 1 215 ? 9.166 0.693 -1.318 1.00 72.94 215 THR A N 1
ATOM 1632 C CA . THR A 1 215 ? 8.533 -0.334 -2.164 1.00 72.94 215 THR A CA 1
ATOM 1633 C C . THR A 1 215 ? 8.585 0.022 -3.659 1.00 72.94 215 THR A C 1
ATOM 1635 O O . THR A 1 215 ? 8.696 -0.867 -4.504 1.00 72.94 215 THR A O 1
ATOM 1638 N N . ILE A 1 216 ? 8.490 1.308 -4.007 1.00 73.44 216 ILE A N 1
ATOM 1639 C CA . ILE A 1 216 ? 8.541 1.791 -5.394 1.00 73.44 216 ILE A CA 1
ATOM 1640 C C . ILE A 1 216 ? 9.986 1.828 -5.918 1.00 73.44 216 ILE A C 1
ATOM 1642 O O . ILE A 1 216 ? 10.241 1.353 -7.027 1.00 73.44 216 ILE A O 1
ATOM 1646 N N . GLU A 1 217 ? 10.917 2.376 -5.134 1.00 65.69 217 GLU A N 1
ATOM 1647 C CA . GLU A 1 217 ? 12.315 2.612 -5.524 1.00 65.69 217 GLU A CA 1
ATOM 1648 C C . GLU A 1 217 ? 13.079 1.328 -5.837 1.00 65.69 217 GLU A C 1
ATOM 1650 O O . GLU A 1 217 ? 13.848 1.300 -6.796 1.00 65.69 217 GLU A O 1
ATOM 1655 N N . ASP A 1 218 ? 12.811 0.240 -5.116 1.00 63.38 218 ASP A N 1
ATOM 1656 C CA . ASP A 1 218 ? 13.533 -1.021 -5.302 1.00 63.38 218 ASP A CA 1
ATOM 1657 C C . ASP A 1 218 ? 13.201 -1.714 -6.642 1.00 63.38 218 ASP A C 1
ATOM 1659 O O . ASP A 1 218 ? 13.668 -2.820 -6.922 1.00 63.38 218 ASP A O 1
ATOM 1663 N N . GLY A 1 219 ? 12.376 -1.102 -7.502 1.00 56.53 219 GLY A N 1
ATOM 1664 C CA . GLY A 1 219 ? 11.981 -1.634 -8.811 1.00 56.53 219 GLY A CA 1
ATOM 1665 C C . GLY A 1 219 ? 11.026 -2.826 -8.712 1.00 56.53 219 GLY A C 1
ATOM 1666 O O . GLY A 1 219 ? 10.737 -3.498 -9.707 1.00 56.53 219 GLY A O 1
ATOM 1667 N N . ALA A 1 220 ? 10.512 -3.087 -7.511 1.00 58.56 220 ALA A N 1
ATOM 1668 C CA . ALA A 1 220 ? 9.586 -4.169 -7.234 1.00 58.56 220 ALA A CA 1
ATOM 1669 C C . ALA A 1 220 ? 8.306 -4.074 -8.068 1.00 58.56 220 ALA A C 1
ATOM 1671 O O . ALA A 1 220 ? 7.781 -5.094 -8.513 1.00 58.56 220 ALA A O 1
ATOM 1672 N N . LEU A 1 221 ? 7.845 -2.846 -8.323 1.00 59.72 221 LEU A N 1
ATOM 1673 C CA . LEU A 1 221 ? 6.674 -2.551 -9.141 1.00 59.72 221 LEU A CA 1
ATOM 1674 C C . LEU A 1 221 ? 6.841 -3.040 -10.583 1.00 59.72 221 LEU A C 1
ATOM 1676 O O . LEU A 1 221 ? 5.977 -3.740 -11.101 1.00 59.72 221 LEU A O 1
ATOM 1680 N N . GLY A 1 222 ? 7.975 -2.721 -11.215 1.00 55.44 222 GLY A N 1
ATOM 1681 C CA . GLY A 1 222 ? 8.269 -3.132 -12.590 1.00 55.44 222 GLY A CA 1
ATOM 1682 C C . GLY A 1 222 ? 8.327 -4.654 -12.736 1.00 55.44 222 GLY A C 1
ATOM 1683 O O . GLY A 1 222 ? 7.758 -5.210 -13.675 1.00 55.44 222 GLY A O 1
ATOM 1684 N N . ARG A 1 223 ? 8.925 -5.338 -11.751 1.00 55.75 223 ARG A N 1
ATOM 1685 C CA . ARG A 1 223 ? 9.048 -6.804 -11.726 1.00 55.75 223 ARG A CA 1
ATOM 1686 C C . ARG A 1 223 ? 7.722 -7.511 -11.408 1.00 55.75 223 ARG A C 1
ATOM 1688 O O . ARG A 1 223 ? 7.431 -8.547 -12.006 1.00 55.75 223 ARG A O 1
ATOM 1695 N N . ALA A 1 224 ? 6.887 -6.944 -10.530 1.00 51.41 224 ALA A N 1
ATOM 1696 C CA . ALA A 1 224 ? 5.560 -7.475 -10.186 1.00 51.41 224 ALA A CA 1
ATOM 1697 C C . ALA A 1 224 ? 4.618 -7.578 -11.392 1.00 51.41 224 ALA A C 1
ATOM 1699 O O . ALA A 1 224 ? 3.768 -8.466 -11.451 1.00 51.41 224 ALA A O 1
ATOM 1700 N N . LEU A 1 225 ? 4.778 -6.676 -12.362 1.00 55.16 225 LEU A N 1
ATOM 1701 C CA . LEU A 1 225 ? 3.948 -6.596 -13.564 1.00 55.16 225 LEU A CA 1
ATOM 1702 C C . LEU A 1 225 ? 4.371 -7.582 -14.662 1.00 55.16 225 LEU A C 1
ATOM 1704 O O . LEU A 1 225 ? 3.906 -7.474 -15.795 1.00 55.16 225 LEU A O 1
ATOM 1708 N N . GLY A 1 226 ? 5.249 -8.543 -14.350 1.00 44.50 226 GLY A N 1
ATOM 1709 C CA . GLY A 1 226 ? 5.682 -9.568 -15.301 1.00 44.50 226 GLY A CA 1
ATOM 1710 C C . GLY A 1 226 ? 6.487 -9.006 -16.472 1.00 44.50 226 GLY A C 1
ATOM 1711 O O . GLY A 1 226 ? 6.669 -9.698 -17.473 1.00 44.50 226 GLY A O 1
ATOM 1712 N N . ARG A 1 227 ? 6.973 -7.766 -16.354 1.00 43.28 227 ARG A N 1
ATOM 1713 C CA . ARG A 1 227 ? 7.987 -7.233 -17.253 1.00 43.28 227 ARG A CA 1
ATOM 1714 C C . ARG A 1 227 ? 9.323 -7.765 -16.720 1.00 43.28 227 ARG A C 1
ATOM 1716 O O . ARG A 1 227 ? 9.736 -7.326 -15.644 1.00 43.28 227 ARG A O 1
ATOM 1723 N N . PRO A 1 228 ? 9.992 -8.739 -17.383 1.00 37.09 228 PRO A N 1
ATOM 1724 C CA . PRO A 1 228 ? 11.435 -8.849 -17.184 1.00 37.09 228 PRO A CA 1
ATOM 1725 C C . PRO A 1 228 ? 11.974 -7.456 -17.462 1.00 37.09 228 PRO A C 1
ATOM 1727 O O . PRO A 1 228 ? 11.462 -6.855 -18.402 1.00 37.09 228 PRO A O 1
ATOM 1730 N N . GLU A 1 229 ? 12.877 -6.951 -16.617 1.00 40.88 229 GLU A N 1
ATOM 1731 C CA . GLU A 1 229 ? 13.522 -5.644 -16.767 1.00 40.88 229 GLU A CA 1
ATOM 1732 C C . GLU A 1 229 ? 13.349 -5.087 -18.186 1.00 40.88 229 GLU A C 1
ATOM 1734 O O . GLU A 1 229 ? 14.147 -5.362 -19.082 1.00 40.88 229 GLU A O 1
ATOM 1739 N N . ASP A 1 230 ? 12.335 -4.244 -18.389 1.00 44.50 230 ASP A N 1
ATOM 1740 C CA . ASP A 1 230 ? 12.565 -3.107 -19.258 1.00 44.50 230 ASP A CA 1
ATOM 1741 C C . ASP A 1 230 ? 13.501 -2.254 -18.404 1.00 44.50 230 ASP A C 1
ATOM 1743 O O . ASP A 1 230 ? 13.066 -1.310 -17.746 1.00 44.50 230 ASP A O 1
ATOM 1747 N N . ALA A 1 231 ? 14.758 -2.708 -18.278 1.00 48.47 231 ALA A N 1
ATOM 1748 C CA . ALA A 1 231 ? 15.828 -1.947 -17.694 1.00 48.47 231 ALA A CA 1
ATOM 1749 C C . ALA A 1 231 ? 15.723 -0.643 -18.451 1.00 48.47 231 ALA A C 1
ATOM 1751 O O . ALA A 1 231 ? 15.910 -0.624 -19.674 1.00 48.47 231 ALA A O 1
ATOM 1752 N N . GLU A 1 232 ? 15.331 0.426 -17.754 1.00 59.72 232 GLU A N 1
ATOM 1753 C CA . GLU A 1 232 ? 15.635 1.740 -18.277 1.00 59.72 232 GLU A CA 1
ATOM 1754 C C . GLU A 1 232 ? 17.087 1.631 -18.716 1.00 59.72 232 GLU A C 1
ATOM 1756 O O . GLU A 1 232 ? 17.920 1.218 -17.897 1.00 59.72 232 GLU A O 1
ATOM 1761 N N . PRO A 1 233 ? 17.37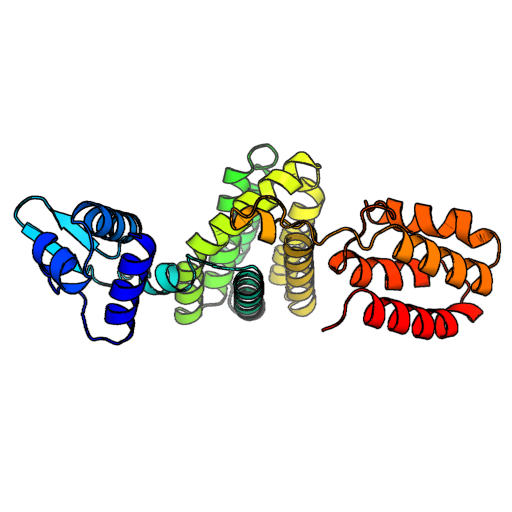1 1.837 -20.012 1.00 64.25 233 PRO A N 1
ATOM 1762 C CA . PRO A 1 233 ? 18.714 1.639 -20.492 1.00 64.25 233 PRO A CA 1
ATOM 1763 C C . PRO A 1 233 ? 19.596 2.484 -19.591 1.00 64.25 233 PRO A C 1
ATOM 1765 O O . PRO A 1 233 ? 19.244 3.634 -19.291 1.00 64.25 233 PRO A O 1
ATOM 1768 N N . ALA A 1 234 ? 20.682 1.879 -19.106 1.00 78.75 234 ALA A N 1
ATOM 1769 C CA . ALA A 1 234 ? 21.657 2.622 -18.338 1.00 78.75 234 ALA A CA 1
ATOM 1770 C C . ALA A 1 234 ? 21.923 3.927 -19.091 1.00 78.75 234 ALA A C 1
ATOM 1772 O O . ALA A 1 234 ? 22.013 3.928 -20.326 1.00 78.75 234 ALA A O 1
ATOM 1773 N N . LEU A 1 235 ? 22.023 5.033 -18.358 1.00 85.25 235 LEU A N 1
ATOM 1774 C CA . LEU A 1 235 ? 22.251 6.357 -18.939 1.00 85.25 235 LEU A CA 1
ATOM 1775 C C . LEU A 1 235 ? 23.490 6.373 -19.849 1.00 85.25 235 LEU A C 1
ATOM 1777 O O . LEU A 1 235 ? 23.627 7.238 -20.711 1.00 85.25 235 LEU A O 1
ATOM 1781 N N . GLY A 1 236 ? 24.349 5.367 -19.679 1.00 83.19 236 GLY A N 1
ATOM 1782 C CA . GLY A 1 236 ? 25.447 5.043 -20.557 1.00 83.19 236 GLY A CA 1
ATOM 1783 C C . GLY A 1 236 ? 26.722 5.747 -20.116 1.00 83.19 236 GLY A C 1
ATOM 1784 O O . GLY A 1 236 ? 26.715 6.540 -19.171 1.00 83.19 236 GLY A O 1
ATOM 1785 N N . PRO A 1 237 ? 27.839 5.471 -20.805 1.00 86.50 237 PRO A N 1
ATOM 1786 C CA . PRO A 1 237 ? 29.118 6.097 -20.490 1.00 86.50 237 PRO A CA 1
ATOM 1787 C C . PRO A 1 237 ? 29.058 7.628 -20.597 1.00 86.50 237 PRO A C 1
ATOM 1789 O O . PRO A 1 237 ? 29.730 8.304 -19.828 1.00 86.50 237 PRO A O 1
ATOM 1792 N N . GLU A 1 238 ? 28.197 8.173 -21.466 1.00 89.88 238 GLU A N 1
ATOM 1793 C CA . GLU A 1 238 ? 28.020 9.623 -21.636 1.00 89.88 238 GLU A CA 1
ATOM 1794 C C . GLU A 1 238 ? 27.599 10.327 -20.340 1.00 89.88 238 GLU A C 1
ATOM 1796 O O . GLU A 1 238 ? 28.110 11.402 -20.028 1.00 89.88 238 GLU A O 1
ATOM 1801 N N . PHE A 1 239 ? 26.711 9.716 -19.549 1.00 93.69 239 PHE A N 1
ATOM 1802 C CA . PHE A 1 239 ? 26.317 10.282 -18.261 1.00 93.69 239 PHE A CA 1
ATOM 1803 C C . PHE A 1 239 ? 27.475 10.277 -17.267 1.00 93.69 239 PHE A C 1
ATOM 1805 O O . PHE A 1 239 ? 27.727 11.293 -16.621 1.00 93.69 239 PHE A O 1
ATOM 1812 N N . SER A 1 240 ? 28.194 9.158 -17.157 1.00 91.12 240 SER A N 1
ATOM 1813 C CA . SER A 1 240 ? 29.354 9.038 -16.270 1.00 91.12 240 SER A CA 1
ATOM 1814 C C . SER A 1 240 ? 30.437 10.058 -16.625 1.00 91.12 240 SER A C 1
ATOM 1816 O O . SER A 1 240 ? 31.006 10.687 -15.734 1.00 91.12 240 SER A O 1
ATOM 1818 N N . GLU A 1 241 ? 30.685 10.266 -17.919 1.00 93.00 241 GLU A N 1
ATOM 1819 C CA . GLU A 1 241 ? 31.631 11.258 -18.433 1.00 93.00 241 GLU A CA 1
ATOM 1820 C C . GLU A 1 241 ? 31.182 12.693 -18.134 1.00 93.00 241 GLU A C 1
ATOM 1822 O O . GLU A 1 241 ? 31.970 13.479 -17.606 1.00 93.00 241 GLU A O 1
ATOM 1827 N N . ASP A 1 242 ? 29.920 13.034 -18.404 1.00 94.88 242 ASP A N 1
ATOM 1828 C CA . ASP A 1 242 ? 29.361 14.357 -18.108 1.00 94.88 242 ASP A CA 1
ATOM 1829 C C . ASP A 1 242 ? 29.383 14.656 -16.605 1.00 94.88 242 ASP A C 1
ATOM 1831 O O . ASP A 1 242 ? 29.764 15.751 -16.183 1.00 94.88 242 ASP A O 1
ATOM 1835 N N . LEU A 1 243 ? 28.964 13.694 -15.784 1.00 95.38 243 LEU A N 1
ATOM 1836 C CA . LEU A 1 243 ? 28.952 13.799 -14.331 1.00 95.38 243 LEU A CA 1
ATOM 1837 C C . LEU A 1 243 ? 30.369 14.032 -13.803 1.00 95.38 243 LEU A C 1
ATOM 1839 O O . LEU A 1 243 ? 30.597 14.969 -13.033 1.00 95.38 243 LEU A O 1
ATOM 1843 N N . HIS A 1 244 ? 31.316 13.211 -14.256 1.00 95.50 244 HIS A N 1
ATOM 1844 C CA . HIS A 1 244 ? 32.716 13.321 -13.884 1.00 95.50 244 HIS A CA 1
ATOM 1845 C C . HIS A 1 244 ? 33.311 14.660 -14.333 1.00 95.50 244 HIS A C 1
ATOM 1847 O O . HIS A 1 244 ? 33.922 15.361 -13.530 1.00 95.50 244 HIS A O 1
ATOM 1853 N N . TRP A 1 245 ? 33.071 15.090 -15.573 1.00 94.75 245 TRP A N 1
ATOM 1854 C CA . TRP A 1 245 ? 33.560 16.372 -16.082 1.00 94.75 245 TRP A CA 1
ATOM 1855 C C . TRP A 1 245 ? 33.014 17.565 -15.286 1.00 94.75 245 TRP A C 1
ATOM 1857 O O . TRP A 1 245 ? 33.776 18.460 -14.906 1.00 94.75 245 TRP A O 1
ATOM 1867 N N . ASN A 1 246 ? 31.711 17.578 -14.988 1.00 95.06 246 ASN A N 1
ATOM 1868 C CA . ASN A 1 246 ? 31.084 18.657 -14.223 1.00 95.06 246 ASN A CA 1
ATOM 1869 C C . ASN A 1 246 ? 31.614 18.708 -12.782 1.00 95.06 246 ASN A C 1
ATOM 1871 O O . ASN A 1 246 ? 31.956 19.787 -12.293 1.00 95.06 246 ASN A O 1
ATOM 1875 N N . LEU A 1 247 ? 31.744 17.559 -12.113 1.00 94.94 247 LEU A N 1
ATOM 1876 C CA . LEU A 1 247 ? 32.267 17.502 -10.747 1.00 94.94 247 LEU A CA 1
ATOM 1877 C C . LEU A 1 247 ? 33.758 17.823 -10.680 1.00 94.94 247 LEU A C 1
ATOM 1879 O O . LEU A 1 247 ? 34.167 18.584 -9.806 1.00 94.94 247 LEU A O 1
ATOM 1883 N N . THR A 1 248 ? 34.565 17.364 -11.631 1.00 96.31 248 THR A N 1
ATOM 1884 C CA . THR A 1 248 ? 35.991 17.710 -11.691 1.00 96.31 248 THR A CA 1
ATOM 1885 C C . THR A 1 248 ? 36.191 19.217 -11.858 1.00 96.31 248 THR A C 1
ATOM 1887 O O . THR A 1 248 ? 37.083 19.799 -11.240 1.00 96.31 248 THR A O 1
ATOM 1890 N N . ARG A 1 249 ? 35.322 19.908 -12.605 1.00 95.25 249 ARG A N 1
ATOM 1891 C CA . ARG A 1 249 ? 35.340 21.381 -12.670 1.00 95.25 249 ARG A CA 1
ATOM 1892 C C . ARG A 1 249 ? 34.913 22.052 -11.365 1.00 95.25 249 ARG A C 1
ATOM 1894 O O . ARG A 1 249 ? 35.388 23.147 -11.067 1.00 95.25 249 ARG A O 1
ATOM 1901 N N . LEU A 1 250 ? 34.020 21.421 -10.608 1.00 94.12 250 LEU A N 1
ATOM 1902 C CA . LEU A 1 250 ? 33.447 21.985 -9.390 1.00 94.12 250 LEU A CA 1
ATOM 1903 C C . LEU A 1 250 ? 34.356 21.814 -8.164 1.00 94.12 250 LEU A C 1
ATOM 1905 O O . LEU A 1 250 ? 34.509 22.752 -7.376 1.00 94.12 250 LEU A O 1
ATOM 1909 N N . ILE A 1 251 ? 34.933 20.620 -8.003 1.00 95.38 251 ILE A N 1
ATOM 1910 C CA . ILE A 1 251 ? 35.663 20.174 -6.805 1.00 95.38 251 ILE A CA 1
ATOM 1911 C C . ILE A 1 251 ? 37.043 19.564 -7.108 1.00 95.38 251 ILE A C 1
ATOM 1913 O O . ILE A 1 251 ? 37.727 19.110 -6.189 1.00 95.38 251 ILE A O 1
ATOM 1917 N N . GLY A 1 252 ? 37.492 19.577 -8.366 1.00 93.56 252 GLY A N 1
ATOM 1918 C CA . GLY A 1 252 ? 38.797 19.043 -8.752 1.00 93.56 252 GLY A CA 1
ATOM 1919 C C . GLY A 1 252 ? 38.880 17.516 -8.595 1.00 93.56 252 GLY A C 1
ATOM 1920 O O . GLY A 1 252 ? 37.871 16.833 -8.763 1.00 93.56 252 GLY A O 1
ATOM 1921 N N . PRO A 1 253 ? 40.055 16.961 -8.244 1.00 93.31 253 PRO A N 1
ATOM 1922 C CA . PRO A 1 253 ? 40.280 15.510 -8.192 1.00 93.31 253 PRO A CA 1
ATOM 1923 C C . PRO A 1 253 ? 39.443 14.786 -7.126 1.00 93.31 253 PRO A C 1
ATOM 1925 O O . PRO A 1 253 ? 39.355 13.566 -7.132 1.00 93.31 253 PRO A O 1
ATOM 1928 N N . MET A 1 254 ? 38.786 15.519 -6.220 1.00 93.94 254 MET A N 1
ATOM 1929 C CA . MET A 1 254 ? 37.844 14.930 -5.263 1.00 93.94 254 MET A CA 1
ATOM 1930 C C . MET A 1 254 ? 36.661 14.235 -5.965 1.00 93.94 254 MET A C 1
ATOM 1932 O O . MET A 1 254 ? 36.033 13.355 -5.382 1.00 93.94 254 MET A O 1
ATOM 1936 N N . ALA A 1 255 ? 36.370 14.595 -7.220 1.00 93.50 255 ALA A N 1
ATOM 1937 C CA . ALA A 1 255 ? 35.341 13.949 -8.028 1.00 93.50 255 ALA A CA 1
ATOM 1938 C C . ALA A 1 255 ? 35.576 12.439 -8.211 1.00 93.50 255 ALA A C 1
ATOM 1940 O O . ALA A 1 255 ? 34.608 11.682 -8.185 1.00 93.50 255 ALA A O 1
ATOM 1941 N N . ASP A 1 256 ? 36.836 11.998 -8.325 1.00 93.50 256 ASP A N 1
ATOM 1942 C CA . ASP A 1 256 ? 37.201 10.578 -8.481 1.00 93.50 256 ASP A CA 1
ATOM 1943 C C . ASP A 1 256 ? 36.802 9.721 -7.273 1.00 93.50 256 ASP A C 1
ATOM 1945 O O . ASP A 1 256 ? 36.587 8.518 -7.401 1.00 93.50 256 ASP A O 1
ATOM 1949 N N . VAL A 1 257 ? 36.700 10.344 -6.099 1.00 93.56 257 VAL A N 1
ATOM 1950 C CA . VAL A 1 257 ? 36.353 9.681 -4.837 1.00 93.56 257 VAL A CA 1
ATOM 1951 C C . VAL A 1 257 ? 34.856 9.801 -4.570 1.00 93.56 257 VAL A C 1
ATOM 1953 O O . VAL A 1 257 ? 34.172 8.816 -4.307 1.00 93.56 257 VAL A O 1
ATOM 1956 N N . LEU A 1 258 ? 34.326 11.015 -4.703 1.00 93.88 258 LEU A N 1
ATOM 1957 C CA . LEU A 1 258 ? 32.983 11.352 -4.246 1.00 93.88 258 LEU A CA 1
ATOM 1958 C C . LEU A 1 258 ? 31.889 10.708 -5.114 1.00 93.88 258 LEU A C 1
ATOM 1960 O O . LEU A 1 258 ? 30.851 10.316 -4.589 1.00 93.88 258 LEU A O 1
ATOM 1964 N N . ILE A 1 259 ? 32.122 10.547 -6.421 1.00 92.81 259 ILE A N 1
ATOM 1965 C CA . ILE A 1 259 ? 31.179 9.905 -7.353 1.00 92.81 259 ILE A CA 1
ATOM 1966 C C . ILE A 1 259 ? 30.910 8.430 -6.983 1.00 92.81 259 ILE A C 1
ATOM 1968 O O . ILE A 1 259 ? 29.755 8.094 -6.710 1.00 92.81 259 ILE A O 1
ATOM 1972 N N . PRO A 1 260 ? 31.924 7.540 -6.936 1.00 89.25 260 PRO A N 1
ATOM 1973 C CA . PRO A 1 260 ? 31.689 6.138 -6.600 1.00 89.25 260 PRO A CA 1
ATOM 1974 C C . PRO A 1 260 ? 31.256 5.929 -5.141 1.00 89.25 260 PRO A C 1
ATOM 1976 O O . PRO A 1 260 ? 30.427 5.057 -4.895 1.00 89.25 260 PRO A O 1
ATOM 1979 N N . GLU A 1 261 ? 31.746 6.726 -4.182 1.00 91.31 261 GLU A N 1
ATOM 1980 C CA . GLU A 1 261 ? 31.314 6.626 -2.775 1.00 91.31 261 GLU A CA 1
ATOM 1981 C C . GLU A 1 261 ? 29.828 6.964 -2.609 1.00 91.31 261 GLU A C 1
ATOM 1983 O O . GLU A 1 261 ? 29.083 6.185 -2.017 1.00 91.31 261 GLU A O 1
ATOM 1988 N N . THR A 1 262 ? 29.370 8.069 -3.209 1.00 92.69 262 THR A N 1
ATOM 1989 C CA . THR A 1 262 ? 27.952 8.469 -3.176 1.00 92.69 262 THR A CA 1
ATOM 1990 C C . THR A 1 262 ? 27.062 7.388 -3.795 1.00 92.69 262 THR A C 1
ATOM 1992 O O . THR A 1 262 ? 25.973 7.117 -3.294 1.00 92.69 262 THR A O 1
ATOM 1995 N N . ALA A 1 263 ? 27.503 6.761 -4.891 1.00 84.94 263 ALA A N 1
ATOM 1996 C CA . ALA A 1 263 ? 26.750 5.684 -5.525 1.00 84.94 263 ALA A CA 1
ATOM 1997 C C . ALA A 1 263 ? 26.674 4.448 -4.613 1.00 84.94 263 ALA A C 1
ATOM 1999 O O . ALA A 1 263 ? 25.583 3.926 -4.381 1.00 84.94 263 ALA A O 1
ATOM 2000 N N . ALA A 1 264 ? 27.800 4.042 -4.020 1.00 81.94 264 ALA A N 1
ATOM 2001 C CA . ALA A 1 264 ? 27.873 2.892 -3.124 1.00 81.94 264 ALA A CA 1
ATOM 2002 C C . ALA A 1 264 ? 27.006 3.056 -1.863 1.00 81.94 264 ALA A C 1
ATOM 2004 O O . ALA A 1 264 ? 26.343 2.102 -1.458 1.00 81.94 264 ALA A O 1
ATOM 2005 N N . GLU A 1 265 ? 26.943 4.255 -1.273 1.00 82.56 265 GLU A N 1
ATOM 2006 C CA . GLU A 1 265 ? 26.062 4.559 -0.130 1.00 82.56 265 GLU A CA 1
ATOM 2007 C C . GLU A 1 265 ? 24.573 4.355 -0.441 1.00 82.56 265 GLU A C 1
ATOM 2009 O O . GLU A 1 265 ? 23.771 4.075 0.451 1.00 82.56 265 GLU A O 1
ATOM 2014 N N . LEU A 1 266 ? 24.197 4.480 -1.713 1.00 73.75 266 LEU A N 1
ATOM 2015 C CA . LEU A 1 266 ? 22.836 4.270 -2.191 1.00 73.75 266 LEU A CA 1
ATOM 2016 C C . LEU A 1 266 ? 22.606 2.855 -2.737 1.00 73.75 266 LEU A C 1
ATOM 2018 O O . LEU A 1 266 ? 21.499 2.569 -3.188 1.00 73.75 266 LEU A O 1
ATOM 2022 N N . GLY A 1 267 ? 23.619 1.982 -2.703 1.00 74.31 267 GLY A N 1
ATOM 2023 C CA . GLY A 1 267 ? 23.563 0.651 -3.312 1.00 74.31 267 GLY A CA 1
ATOM 2024 C C . GLY A 1 267 ? 23.555 0.683 -4.844 1.00 74.31 267 GLY A C 1
ATOM 2025 O O . GLY A 1 267 ? 23.028 -0.231 -5.472 1.00 74.31 267 GLY A O 1
ATOM 2026 N N . LEU A 1 268 ? 24.103 1.740 -5.448 1.00 80.12 268 LEU A N 1
ATOM 2027 C CA . LEU A 1 268 ? 24.111 1.980 -6.890 1.00 80.12 268 LEU A CA 1
ATOM 2028 C C . LEU A 1 268 ? 25.515 1.792 -7.478 1.00 80.12 268 LEU A C 1
ATOM 2030 O O . LEU A 1 268 ? 26.524 2.017 -6.811 1.00 80.12 268 LEU A O 1
ATOM 2034 N N . ASP A 1 269 ? 25.571 1.464 -8.767 1.00 82.94 269 ASP A N 1
ATOM 2035 C CA . ASP A 1 269 ? 26.780 1.558 -9.585 1.00 82.94 269 ASP A CA 1
ATOM 2036 C C . ASP A 1 269 ? 26.588 2.629 -10.667 1.00 82.94 269 ASP A C 1
ATOM 2038 O O . ASP A 1 269 ? 25.569 2.659 -11.357 1.00 82.94 269 ASP A O 1
ATOM 2042 N N . VAL A 1 270 ? 27.577 3.515 -10.818 1.00 83.94 270 VAL A N 1
ATOM 2043 C CA . VAL A 1 270 ? 27.502 4.691 -11.702 1.00 83.94 270 VAL A CA 1
ATOM 2044 C C . VAL A 1 270 ? 27.313 4.274 -13.165 1.00 83.94 270 VAL A C 1
ATOM 2046 O O . VAL A 1 270 ? 26.548 4.902 -13.896 1.00 83.94 270 VAL A O 1
ATOM 2049 N N . GLY A 1 271 ? 27.961 3.181 -13.584 1.00 78.88 271 GLY A N 1
ATOM 2050 C CA . GLY A 1 271 ? 27.893 2.670 -14.957 1.00 78.88 271 GLY A CA 1
ATOM 2051 C C . GLY A 1 271 ? 26.551 2.036 -15.330 1.00 78.88 271 GLY A C 1
ATOM 2052 O O . GLY A 1 271 ? 26.241 1.917 -16.516 1.00 78.88 271 GLY A O 1
ATOM 2053 N N . SER A 1 272 ? 25.748 1.664 -14.337 1.00 77.38 272 SER A N 1
ATOM 2054 C CA . SER A 1 272 ? 24.434 1.039 -14.501 1.00 77.38 272 SER A CA 1
ATOM 2055 C C . SER A 1 272 ? 23.280 1.929 -14.029 1.00 77.38 272 SER A C 1
ATOM 2057 O O . SER A 1 272 ? 22.135 1.478 -13.967 1.00 77.38 272 SER A O 1
ATOM 2059 N N . MET A 1 273 ? 23.537 3.212 -13.733 1.00 84.25 273 MET A N 1
ATOM 2060 C CA . MET A 1 273 ? 22.480 4.131 -13.312 1.00 84.25 273 MET A CA 1
ATOM 2061 C C . MET A 1 273 ? 21.446 4.350 -14.413 1.00 84.25 273 MET A C 1
ATOM 2063 O O . MET A 1 273 ? 21.778 4.462 -15.592 1.00 84.25 273 MET A O 1
ATOM 2067 N N . THR A 1 274 ? 20.191 4.478 -14.001 1.00 85.25 274 THR A N 1
ATOM 2068 C CA . THR A 1 274 ? 19.037 4.744 -14.855 1.00 85.25 274 THR A CA 1
ATOM 2069 C C . THR A 1 274 ? 18.458 6.120 -14.523 1.00 85.25 274 THR A C 1
ATOM 2071 O O . THR A 1 274 ? 18.925 6.797 -13.598 1.00 85.25 274 THR A O 1
ATOM 2074 N N . ARG A 1 275 ? 17.430 6.560 -15.256 1.00 82.88 275 ARG A N 1
ATOM 2075 C CA . ARG A 1 275 ? 16.800 7.872 -15.033 1.00 82.88 275 ARG A CA 1
ATOM 2076 C C . ARG A 1 275 ? 16.217 7.964 -13.631 1.00 82.88 275 ARG A C 1
ATOM 2078 O O . ARG A 1 275 ? 16.369 8.987 -12.967 1.00 82.88 275 ARG A O 1
ATOM 2085 N N . ARG A 1 276 ? 15.618 6.872 -13.155 1.00 76.94 276 ARG A N 1
ATOM 2086 C CA . ARG A 1 276 ? 15.023 6.774 -11.812 1.00 76.94 276 ARG A CA 1
ATOM 2087 C C . ARG A 1 276 ? 16.021 6.998 -10.691 1.00 76.94 276 ARG A C 1
ATOM 2089 O O . ARG A 1 276 ? 15.658 7.562 -9.668 1.00 76.94 276 ARG A O 1
ATOM 2096 N N . HIS A 1 277 ? 17.277 6.607 -10.885 1.00 86.31 277 HIS A N 1
ATOM 2097 C CA . HIS A 1 277 ? 18.304 6.786 -9.864 1.00 86.31 277 HIS A CA 1
ATOM 2098 C C . HIS A 1 277 ? 18.735 8.255 -9.705 1.00 86.31 277 HIS A C 1
ATOM 2100 O O . HIS A 1 277 ? 19.220 8.635 -8.638 1.00 86.31 277 HIS A O 1
ATOM 2106 N N . LEU A 1 278 ? 18.545 9.107 -10.723 1.00 88.44 278 LEU A N 1
ATOM 2107 C CA . LEU A 1 278 ? 19.029 10.495 -10.707 1.00 88.44 278 LEU A CA 1
ATOM 2108 C C . LEU A 1 278 ? 18.351 11.367 -9.649 1.00 88.44 278 LEU A C 1
ATOM 2110 O O . LEU A 1 278 ? 19.013 12.218 -9.049 1.00 88.44 278 LEU A O 1
ATOM 2114 N N . SER A 1 279 ? 17.056 11.150 -9.405 1.00 81.44 279 SER A N 1
ATOM 2115 C CA . SER A 1 279 ? 16.271 11.924 -8.436 1.00 81.44 279 SER A CA 1
ATOM 2116 C C . SER A 1 279 ? 16.768 11.744 -7.000 1.00 81.44 279 SER A C 1
ATOM 2118 O O . SER A 1 279 ? 16.630 12.662 -6.197 1.00 81.44 279 SER A O 1
ATOM 2120 N N . ARG A 1 280 ? 17.397 10.603 -6.689 1.00 84.62 280 ARG A N 1
ATOM 2121 C CA . ARG A 1 280 ? 17.998 10.307 -5.382 1.00 84.62 280 ARG A CA 1
ATOM 2122 C C . ARG A 1 280 ? 19.497 10.590 -5.360 1.00 84.62 280 ARG A C 1
ATOM 2124 O O . ARG A 1 280 ? 19.990 11.223 -4.429 1.00 84.62 280 ARG A O 1
ATOM 2131 N N . TYR A 1 281 ? 20.216 10.184 -6.403 1.00 92.81 281 TYR A N 1
ATOM 2132 C CA . TYR A 1 281 ? 21.668 10.321 -6.467 1.00 92.81 281 TYR A CA 1
ATOM 2133 C C . TYR A 1 281 ? 22.136 11.779 -6.476 1.00 92.81 281 TYR A C 1
ATOM 2135 O O . TYR A 1 281 ? 23.014 12.142 -5.696 1.00 92.81 281 TYR A O 1
ATOM 2143 N N . LEU A 1 282 ? 21.550 12.643 -7.315 1.00 93.88 282 LEU A N 1
ATOM 2144 C CA . LEU A 1 282 ? 22.037 14.020 -7.460 1.00 93.88 282 LEU A CA 1
ATOM 2145 C C . LEU A 1 282 ? 21.822 14.870 -6.189 1.00 93.88 282 LEU A C 1
ATOM 2147 O O . LEU A 1 282 ? 22.743 15.610 -5.814 1.00 93.88 282 LEU A O 1
ATOM 2151 N N . PRO A 1 283 ? 20.675 14.777 -5.481 1.00 90.31 283 PRO A N 1
ATOM 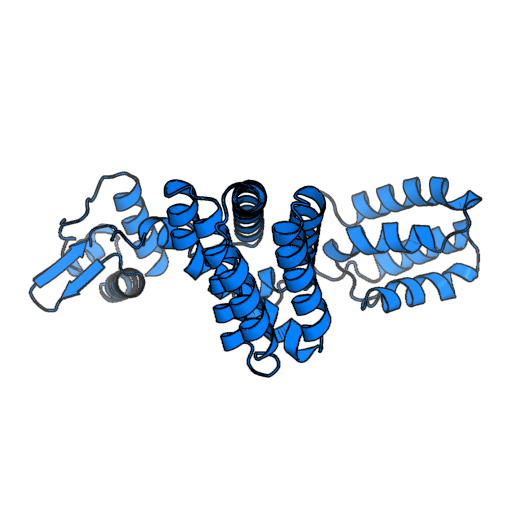2152 C CA . PRO A 1 283 ? 20.523 15.414 -4.176 1.00 90.31 283 PRO A CA 1
ATOM 2153 C C . PRO A 1 283 ? 21.414 14.796 -3.098 1.00 90.31 283 PRO A C 1
ATOM 2155 O O . PRO A 1 283 ? 21.982 15.546 -2.304 1.00 90.31 283 PRO A O 1
ATOM 2158 N N . HIS A 1 284 ? 21.584 13.467 -3.071 1.00 91.81 284 HIS A N 1
ATOM 2159 C CA . HIS A 1 284 ? 22.473 12.804 -2.107 1.00 91.81 284 HIS A CA 1
ATOM 2160 C C . HIS A 1 284 ? 23.910 13.305 -2.266 1.00 91.81 284 HIS A C 1
ATOM 2162 O O . HIS A 1 284 ? 24.480 13.831 -1.313 1.00 91.81 284 HIS A O 1
ATOM 2168 N N . LEU A 1 285 ? 24.424 13.339 -3.501 1.00 93.88 285 LEU A N 1
ATOM 2169 C CA . LEU A 1 285 ? 25.747 13.878 -3.830 1.00 93.88 285 LEU A CA 1
ATOM 2170 C C . LEU A 1 285 ? 25.944 15.307 -3.307 1.00 93.88 285 LEU A C 1
ATOM 2172 O O . LEU A 1 285 ? 27.005 15.650 -2.782 1.00 93.88 285 LEU A O 1
ATOM 2176 N N . SER A 1 286 ? 24.901 16.142 -3.383 1.00 93.50 286 SER A N 1
ATOM 2177 C CA . SER A 1 286 ? 24.944 17.523 -2.892 1.00 93.50 286 SER A CA 1
ATOM 2178 C C . SER A 1 286 ? 25.285 17.637 -1.402 1.00 93.50 286 SER A C 1
ATOM 2180 O O . SER A 1 286 ? 25.812 18.676 -0.991 1.00 93.50 286 SER A O 1
ATOM 2182 N N . HIS A 1 287 ? 24.971 16.627 -0.585 1.00 91.88 287 HIS A N 1
ATOM 2183 C CA . HIS A 1 287 ? 25.251 16.640 0.852 1.00 91.88 287 HIS A CA 1
ATOM 2184 C C . HIS A 1 287 ? 26.749 16.495 1.139 1.00 91.88 287 HIS A C 1
ATOM 2186 O O . HIS A 1 287 ? 27.253 17.142 2.063 1.00 91.88 287 HIS A O 1
ATOM 2192 N N . HIS A 1 288 ? 27.462 15.743 0.297 1.00 92.44 288 HIS A N 1
ATOM 2193 C CA . HIS A 1 288 ? 28.906 15.520 0.392 1.00 92.44 288 HIS A CA 1
ATOM 2194 C C . HIS A 1 288 ? 29.729 16.685 -0.181 1.00 92.44 288 HIS A C 1
ATOM 2196 O O . HIS A 1 288 ? 30.924 16.800 0.089 1.00 92.44 288 HIS A O 1
ATOM 2202 N N . LEU A 1 289 ? 29.103 17.594 -0.939 1.00 93.88 289 LEU A N 1
ATOM 2203 C CA . LEU A 1 289 ? 29.785 18.768 -1.480 1.00 93.88 289 LEU A CA 1
ATOM 2204 C C . LEU A 1 289 ? 30.041 19.852 -0.415 1.00 93.88 289 LEU A C 1
ATOM 2206 O O . LEU A 1 289 ? 29.180 20.103 0.446 1.00 93.88 289 LEU A O 1
ATOM 2210 N N . PRO A 1 290 ? 31.169 20.589 -0.522 1.00 93.44 290 PRO A N 1
ATOM 2211 C CA . PRO A 1 290 ? 31.414 21.785 0.278 1.00 93.44 290 PRO A CA 1
ATOM 2212 C C . PRO A 1 290 ? 30.252 22.774 0.167 1.00 93.44 290 PRO A C 1
ATOM 2214 O O . PRO A 1 290 ? 29.753 23.023 -0.930 1.00 93.44 290 PRO A O 1
ATOM 2217 N N . ALA A 1 291 ? 29.851 23.394 1.282 1.00 92.56 291 ALA A N 1
ATOM 2218 C CA . ALA A 1 291 ? 28.680 24.279 1.327 1.00 92.56 291 ALA A CA 1
ATOM 2219 C C . ALA A 1 291 ? 28.707 25.382 0.250 1.00 92.56 291 ALA A C 1
ATOM 2221 O O . ALA A 1 291 ? 27.696 25.630 -0.397 1.00 92.56 291 ALA A O 1
ATOM 2222 N N . ALA A 1 292 ? 29.883 25.964 -0.012 1.00 94.75 292 ALA A N 1
ATOM 2223 C CA . ALA A 1 292 ? 30.084 27.003 -1.025 1.00 94.75 292 ALA A CA 1
ATOM 2224 C C . ALA A 1 292 ? 29.857 26.540 -2.481 1.00 94.75 292 ALA A C 1
ATOM 2226 O O . ALA A 1 292 ? 29.804 27.372 -3.381 1.00 94.75 292 ALA A O 1
ATOM 2227 N N . LYS A 1 293 ? 29.753 25.228 -2.727 1.00 94.62 293 LYS A N 1
ATOM 2228 C CA . LYS A 1 293 ? 29.577 24.620 -4.054 1.00 94.62 293 LYS A CA 1
ATOM 2229 C C . LYS A 1 293 ? 28.177 24.055 -4.295 1.00 94.62 293 LYS A C 1
ATOM 2231 O O . LYS A 1 293 ? 27.876 23.664 -5.417 1.00 94.62 293 LYS A O 1
ATOM 2236 N N . ARG A 1 294 ? 27.309 24.032 -3.279 1.00 92.88 294 ARG A N 1
ATOM 2237 C CA . ARG A 1 294 ? 25.981 23.396 -3.365 1.00 92.88 294 ARG A CA 1
ATOM 2238 C C . ARG A 1 294 ? 25.014 24.126 -4.297 1.00 92.88 294 ARG A C 1
ATOM 2240 O O . ARG A 1 294 ? 24.260 23.466 -5.001 1.00 92.88 294 ARG A O 1
ATOM 2247 N N . ASP A 1 295 ? 25.057 25.456 -4.344 1.00 92.06 295 ASP A N 1
ATOM 2248 C CA . ASP A 1 295 ? 24.197 26.231 -5.252 1.00 92.06 295 ASP A CA 1
ATOM 2249 C C . ASP A 1 295 ? 24.618 26.055 -6.720 1.00 92.06 295 ASP A C 1
ATOM 2251 O O . ASP A 1 295 ? 23.775 25.868 -7.595 1.00 92.06 295 ASP A O 1
ATOM 2255 N N . GLU A 1 296 ? 25.929 26.039 -6.979 1.00 94.31 296 GLU A N 1
ATOM 2256 C CA . GLU A 1 296 ? 26.497 25.759 -8.304 1.00 94.31 296 GLU A CA 1
ATOM 2257 C C . GLU A 1 296 ? 26.172 24.319 -8.744 1.00 94.31 296 GLU A C 1
ATOM 2259 O O . GLU A 1 296 ? 25.753 24.093 -9.879 1.00 94.31 296 GLU A O 1
ATOM 2264 N N . TRP A 1 297 ? 26.251 23.352 -7.822 1.00 95.69 297 TRP A N 1
ATOM 2265 C CA . TRP A 1 297 ? 25.822 21.975 -8.067 1.00 95.69 297 TRP A CA 1
ATOM 2266 C C . TRP A 1 297 ? 24.330 21.852 -8.364 1.00 95.69 297 TRP A C 1
ATOM 2268 O O . TRP A 1 297 ? 23.973 21.113 -9.271 1.00 95.69 297 TRP A O 1
ATOM 2278 N N . ARG A 1 298 ? 23.458 22.578 -7.655 1.00 93.12 298 ARG A N 1
ATOM 2279 C CA . ARG A 1 298 ? 22.007 22.531 -7.897 1.00 93.12 298 ARG A CA 1
ATOM 2280 C C . ARG A 1 298 ? 21.659 22.932 -9.333 1.00 93.12 298 ARG A C 1
ATOM 2282 O O . ARG A 1 298 ? 20.849 22.275 -9.975 1.00 93.12 298 ARG A O 1
ATOM 2289 N N . ALA A 1 299 ? 22.304 23.971 -9.860 1.00 92.25 299 ALA A N 1
ATOM 2290 C CA . ALA A 1 299 ? 22.115 24.366 -11.255 1.00 92.25 299 ALA A CA 1
ATOM 2291 C C . ALA A 1 299 ? 22.625 23.292 -12.239 1.00 92.25 299 ALA A C 1
ATOM 2293 O O . ALA A 1 299 ? 21.980 23.020 -13.251 1.00 92.25 299 ALA A O 1
ATOM 2294 N N . LEU A 1 300 ? 23.765 22.658 -11.943 1.00 93.69 300 LEU A N 1
ATOM 2295 C CA . LEU A 1 300 ? 24.322 21.581 -12.771 1.00 93.69 300 LEU A CA 1
ATOM 2296 C C . LEU A 1 300 ? 23.472 20.305 -12.723 1.00 93.69 300 LEU A C 1
ATOM 2298 O O . LEU A 1 300 ? 23.268 19.669 -13.756 1.00 93.69 300 LEU A O 1
ATOM 2302 N N . SER A 1 301 ? 22.942 19.941 -11.557 1.00 92.44 301 SER A N 1
ATOM 2303 C CA . SER A 1 301 ? 22.100 18.759 -11.393 1.00 92.44 301 SER A CA 1
ATOM 2304 C C . SER A 1 301 ? 20.771 18.903 -12.130 1.00 92.44 301 SER A C 1
ATOM 2306 O O . SER A 1 301 ? 20.325 17.942 -12.750 1.00 92.44 301 SER A O 1
ATOM 2308 N N . GLU A 1 302 ? 20.179 20.099 -12.167 1.00 91.00 302 GLU A N 1
ATOM 2309 C CA . GLU A 1 302 ? 18.999 20.379 -12.994 1.00 91.00 302 GLU A CA 1
ATOM 2310 C C . GLU A 1 302 ? 19.279 20.198 -14.494 1.00 91.00 302 GLU A C 1
ATOM 2312 O O . GLU A 1 302 ? 18.437 19.670 -15.222 1.00 91.00 302 GLU A O 1
ATOM 2317 N N . LEU A 1 303 ? 20.463 20.596 -14.974 1.00 91.56 303 LEU A N 1
ATOM 2318 C CA . LEU A 1 303 ? 20.863 20.383 -16.370 1.00 91.56 303 LEU A CA 1
ATOM 2319 C C . LEU A 1 303 ? 21.062 18.897 -16.685 1.00 91.56 303 LEU A C 1
ATOM 2321 O O . LEU A 1 303 ? 20.615 18.435 -17.736 1.00 91.56 303 LEU A O 1
ATOM 2325 N N . LEU A 1 304 ? 21.689 18.148 -15.773 1.00 90.94 304 LEU A N 1
ATOM 2326 C CA . LEU A 1 304 ? 21.841 16.697 -15.897 1.00 90.94 304 LEU A CA 1
ATOM 2327 C C . LEU A 1 304 ? 20.474 16.001 -15.914 1.00 90.94 304 LEU A C 1
ATOM 2329 O O . LEU A 1 304 ? 20.235 15.169 -16.785 1.00 90.94 304 LEU A O 1
ATOM 2333 N N . LEU A 1 305 ? 19.548 16.389 -15.032 1.00 88.19 305 LEU A N 1
ATOM 2334 C CA . LEU A 1 305 ? 18.180 15.862 -15.022 1.00 88.19 305 LEU A CA 1
ATOM 2335 C C . LEU A 1 305 ? 17.461 16.139 -16.342 1.00 88.19 305 LEU A C 1
ATOM 2337 O O . LEU A 1 305 ? 16.937 15.212 -16.943 1.00 88.19 305 LEU A O 1
ATOM 2341 N N . ARG A 1 306 ? 17.503 17.372 -16.860 1.00 88.06 306 ARG A N 1
ATOM 2342 C CA . ARG A 1 306 ? 16.864 17.703 -18.148 1.00 88.06 306 ARG A CA 1
ATOM 2343 C C . ARG A 1 306 ? 17.445 16.926 -19.325 1.00 88.06 306 ARG A C 1
ATOM 2345 O O . ARG A 1 306 ? 16.717 16.609 -20.260 1.00 88.06 306 ARG A O 1
ATOM 2352 N N . ARG A 1 307 ? 18.753 16.657 -19.312 1.00 89.88 307 ARG A N 1
ATOM 2353 C CA . ARG A 1 307 ? 19.428 15.924 -20.391 1.00 89.88 307 ARG A CA 1
ATOM 2354 C C . ARG A 1 307 ? 19.121 14.429 -20.341 1.00 89.88 307 ARG A C 1
ATOM 2356 O O . ARG A 1 307 ? 18.879 13.829 -21.384 1.00 89.88 307 ARG A O 1
ATOM 2363 N N . TYR A 1 308 ? 19.148 13.838 -19.151 1.00 87.25 308 TYR A N 1
ATOM 2364 C CA . TYR A 1 308 ? 19.140 12.386 -18.981 1.00 87.25 308 TYR A CA 1
ATOM 2365 C C . TYR A 1 308 ? 17.791 11.817 -18.528 1.00 87.25 308 TYR A C 1
ATOM 2367 O O . TYR A 1 308 ? 17.518 10.650 -18.797 1.00 87.25 308 TYR A O 1
ATOM 2375 N N . ALA A 1 309 ? 16.919 12.635 -17.942 1.00 79.62 309 ALA A N 1
ATOM 2376 C CA . ALA A 1 309 ? 15.548 12.309 -17.558 1.00 79.62 309 ALA A CA 1
ATOM 2377 C C . ALA A 1 309 ? 14.547 13.371 -18.077 1.00 79.62 309 ALA A C 1
ATOM 2379 O O . ALA A 1 309 ? 13.917 14.055 -17.271 1.00 79.62 309 ALA A O 1
ATOM 2380 N N . PRO A 1 310 ? 14.424 13.558 -19.408 1.00 73.69 310 PRO A N 1
ATOM 2381 C CA . PRO A 1 310 ? 13.421 14.461 -19.973 1.00 73.69 310 PRO A CA 1
ATOM 2382 C C . PRO A 1 310 ? 12.002 13.930 -19.714 1.00 73.69 310 PRO A C 1
ATOM 2384 O O . PRO A 1 310 ? 11.794 12.716 -19.799 1.00 73.69 310 PRO A O 1
ATOM 2387 N N . ASP A 1 311 ? 11.075 14.848 -19.412 1.00 57.66 311 ASP A N 1
ATOM 2388 C CA . ASP A 1 311 ? 9.638 14.586 -19.204 1.00 57.66 311 ASP A CA 1
ATOM 2389 C C . ASP A 1 311 ? 8.979 13.825 -20.373 1.00 57.66 311 ASP A C 1
ATOM 2391 O O . ASP A 1 311 ? 9.315 14.113 -21.551 1.00 57.66 311 ASP A O 1
#

Radius of gyration: 24.39 Å; chains: 1; bounding box: 68×54×59 Å